Protein AF-A0AAV1SUT0-F1 (afdb_monomer)

InterPro domains:
  IPR023635 Peptide deformylase [MF_00163] (1-248)
  IPR023635 Peptide deformylase [PF01327] (3-112)
  IPR023635 Peptide deformylase [PF01327] (183-240)
  IPR023635 Peptide deformylase [PR01576] (34-63)
  IPR023635 Peptide deformylase [PR01576] (191-209)
  IPR023635 Peptide deformylase [PR01576] (210-239)
  IPR023635 Peptide deformylase [PTHR10458] (2-257)
  IPR023635 Peptide deformylase [cd00487] (4-233)
  IPR036821 Peptide deformylase superfamily [G3DSA:3.90.45.10] (1-262)
  IPR036821 Peptide deformylase superfamily [SSF56420] (2-113)
  IPR036821 Peptide deformylase superfamily [SSF56420] (184-245)

Structure (mmCIF, N/CA/C/O backbone):
data_AF-A0AAV1SUT0-F1
#
_entry.id   AF-A0AAV1SUT0-F1
#
loop_
_atom_site.group_PDB
_atom_site.id
_atom_site.type_symbol
_atom_site.label_atom_id
_atom_site.label_alt_id
_atom_site.label_comp_id
_atom_site.label_asym_id
_atom_site.label_entity_id
_atom_site.label_seq_id
_atom_site.pdbx_PDB_ins_code
_atom_site.Cartn_x
_atom_site.Cartn_y
_atom_site.Cartn_z
_atom_site.occupancy
_atom_site.B_iso_or_equiv
_atom_site.auth_seq_id
_atom_site.auth_comp_id
_atom_site.auth_asym_id
_atom_site.auth_atom_id
_atom_site.pdbx_PDB_model_num
ATOM 1 N N . MET A 1 1 ? -1.189 -18.107 12.715 1.00 62.69 1 MET A N 1
ATOM 2 C CA . MET A 1 1 ? -0.857 -16.952 11.858 1.00 62.69 1 MET A CA 1
ATOM 3 C C . MET A 1 1 ? -1.819 -17.011 10.693 1.00 62.69 1 MET A C 1
ATOM 5 O O . MET A 1 1 ? -2.042 -18.130 10.243 1.00 62.69 1 MET A O 1
ATOM 9 N N . PRO A 1 2 ? -2.455 -15.904 10.292 1.00 75.81 2 PRO A N 1
ATOM 10 C CA . PRO A 1 2 ? -3.369 -15.950 9.162 1.00 75.81 2 PRO A CA 1
ATOM 11 C C . PRO A 1 2 ? -2.588 -16.204 7.870 1.00 75.81 2 PRO A C 1
ATOM 13 O O . PRO A 1 2 ? -1.494 -15.667 7.689 1.00 75.81 2 PRO A O 1
ATOM 16 N N . ASP A 1 3 ? -3.150 -17.036 7.000 1.00 83.50 3 ASP A N 1
ATOM 17 C CA . ASP A 1 3 ? -2.631 -17.227 5.651 1.00 83.50 3 ASP A CA 1
ATOM 18 C C . ASP A 1 3 ? -2.963 -16.006 4.789 1.00 83.50 3 ASP A C 1
ATOM 20 O O . ASP A 1 3 ? -3.986 -15.345 4.990 1.00 83.50 3 ASP A O 1
ATOM 24 N N . ILE A 1 4 ? -2.109 -15.719 3.805 1.00 83.31 4 ILE A N 1
ATOM 25 C CA . ILE A 1 4 ? -2.427 -14.706 2.803 1.00 83.31 4 ILE A CA 1
ATOM 26 C C . ILE A 1 4 ? -3.544 -15.231 1.899 1.00 83.31 4 ILE A C 1
ATOM 28 O O . ILE A 1 4 ? -3.428 -16.286 1.266 1.00 83.31 4 ILE A O 1
ATOM 32 N N . VAL A 1 5 ? -4.619 -14.457 1.819 1.00 86.06 5 VAL A N 1
ATOM 33 C CA . VAL A 1 5 ? -5.756 -14.701 0.945 1.00 86.06 5 VAL A CA 1
ATOM 34 C C . VAL A 1 5 ? -5.351 -14.509 -0.511 1.00 86.06 5 VAL A C 1
ATOM 36 O O . VAL A 1 5 ? -4.558 -13.635 -0.873 1.00 86.06 5 VAL A O 1
ATOM 39 N N . LYS A 1 6 ? -5.911 -15.365 -1.358 1.00 82.75 6 LYS A N 1
ATOM 40 C CA . LYS A 1 6 ? -5.538 -15.544 -2.757 1.00 82.75 6 LYS A CA 1
ATOM 41 C C . LYS A 1 6 ? -6.523 -14.797 -3.651 1.00 82.75 6 LYS A C 1
ATOM 43 O O . LYS A 1 6 ? -7.721 -14.795 -3.374 1.00 82.75 6 LYS A O 1
ATOM 48 N N . ALA A 1 7 ? -6.032 -14.194 -4.733 1.00 74.50 7 ALA A N 1
ATOM 49 C CA . ALA A 1 7 ? -6.896 -13.562 -5.727 1.00 74.50 7 ALA A CA 1
ATOM 50 C C . ALA A 1 7 ? -7.947 -14.564 -6.233 1.00 74.50 7 ALA A C 1
ATOM 52 O O . ALA A 1 7 ? -7.606 -15.706 -6.536 1.00 74.50 7 ALA A O 1
ATOM 53 N N . GLY A 1 8 ? -9.206 -14.125 -6.286 1.00 73.00 8 GLY A N 1
ATOM 54 C CA . GLY A 1 8 ? -10.376 -14.993 -6.452 1.00 73.00 8 GLY A CA 1
ATOM 55 C C . GLY A 1 8 ? -11.299 -14.964 -5.232 1.00 73.00 8 GLY A C 1
ATOM 56 O O . GLY A 1 8 ? -12.517 -14.993 -5.403 1.00 73.00 8 GLY A O 1
ATOM 57 N N . ASP A 1 9 ? -10.742 -14.806 -4.027 1.00 84.38 9 ASP A N 1
ATOM 58 C CA . ASP A 1 9 ? -11.526 -14.641 -2.800 1.00 84.38 9 ASP A CA 1
ATOM 59 C C . ASP A 1 9 ? -12.307 -13.307 -2.807 1.00 84.38 9 ASP A C 1
ATOM 61 O O . ASP A 1 9 ? -11.711 -12.259 -3.096 1.00 84.38 9 ASP A O 1
ATOM 65 N N . PRO A 1 10 ? -13.618 -13.307 -2.492 1.00 88.19 10 PRO A N 1
ATOM 66 C CA . PRO A 1 10 ? -14.439 -12.096 -2.462 1.00 88.19 10 PRO A CA 1
ATOM 67 C C . PRO A 1 10 ? -13.885 -10.971 -1.584 1.00 88.19 10 PRO A C 1
ATOM 69 O O . PRO A 1 10 ? -14.020 -9.807 -1.953 1.00 88.19 10 PRO A O 1
ATOM 72 N N . VAL A 1 11 ? -13.200 -11.285 -0.475 1.00 92.06 11 VAL A N 1
ATOM 73 C CA . VAL A 1 11 ? -12.687 -10.264 0.459 1.00 92.06 11 VAL A CA 1
ATOM 74 C C . VAL A 1 11 ? -11.681 -9.308 -0.194 1.00 92.06 11 VAL A C 1
ATOM 76 O O . VAL A 1 11 ? -11.532 -8.173 0.247 1.00 92.06 11 VAL A O 1
ATOM 79 N N . LEU A 1 12 ? -11.009 -9.742 -1.266 1.00 89.50 12 LEU A N 1
ATOM 80 C CA . LEU A 1 12 ? -10.052 -8.933 -2.027 1.00 89.50 12 LEU A CA 1
ATOM 81 C C . LEU A 1 12 ? -10.709 -8.054 -3.098 1.00 89.50 12 LEU A C 1
ATOM 83 O O . LEU A 1 12 ? -10.012 -7.283 -3.756 1.00 89.50 12 LEU A O 1
ATOM 87 N N . HIS A 1 13 ? -12.019 -8.198 -3.296 1.00 90.19 13 HIS A N 1
ATOM 88 C CA . HIS A 1 13 ? -12.794 -7.555 -4.356 1.00 90.19 13 HIS A CA 1
ATOM 89 C C . HIS A 1 13 ? -13.974 -6.729 -3.825 1.00 90.19 13 HIS A C 1
ATOM 91 O O . HIS A 1 13 ? -14.771 -6.215 -4.609 1.00 90.19 13 HIS A O 1
ATOM 97 N N . GLU A 1 14 ? -14.084 -6.592 -2.504 1.00 92.75 14 GLU A N 1
ATOM 98 C CA . GLU A 1 14 ? -15.124 -5.824 -1.830 1.00 92.75 14 GLU A CA 1
ATOM 99 C C . GLU A 1 14 ? -14.507 -4.682 -1.008 1.00 92.75 14 GLU A C 1
ATOM 101 O O . GLU A 1 14 ? -13.446 -4.864 -0.402 1.00 92.75 14 GLU A O 1
ATOM 106 N N . PRO A 1 15 ? -15.157 -3.504 -0.937 1.00 97.69 15 PRO A N 1
ATOM 107 C CA . PRO A 1 15 ? -14.693 -2.417 -0.085 1.00 97.69 15 PRO A CA 1
ATOM 108 C C . PRO A 1 15 ? -14.645 -2.817 1.396 1.00 97.69 15 PRO A C 1
ATOM 110 O O . PRO A 1 15 ? -15.628 -3.277 1.982 1.00 97.69 15 PRO A O 1
ATOM 113 N N . ALA A 1 16 ? -13.498 -2.583 2.028 1.00 98.19 16 ALA A N 1
ATOM 114 C CA . ALA A 1 16 ? -13.282 -2.848 3.440 1.00 98.19 16 ALA A CA 1
ATOM 115 C C . ALA A 1 16 ? -13.986 -1.804 4.325 1.00 98.19 16 ALA A C 1
ATOM 117 O O . ALA A 1 16 ? -14.102 -0.626 3.975 1.00 98.19 16 ALA A O 1
ATOM 118 N N . ARG A 1 17 ? -14.414 -2.220 5.522 1.00 98.50 17 ARG A N 1
ATOM 119 C CA . ARG A 1 17 ? -15.160 -1.370 6.466 1.00 98.50 17 ARG A CA 1
ATOM 120 C C . ARG A 1 17 ? -14.236 -0.520 7.333 1.00 98.50 17 ARG A C 1
ATOM 122 O O . ARG A 1 17 ? -13.170 -0.975 7.747 1.00 98.50 17 ARG A O 1
ATOM 129 N N . GLU A 1 18 ? -14.658 0.702 7.650 1.00 98.56 18 GLU A N 1
ATOM 130 C CA . GLU A 1 18 ? -13.949 1.541 8.622 1.00 98.56 18 GLU A CA 1
ATOM 131 C C . GLU A 1 18 ? -13.926 0.886 10.016 1.00 98.56 18 GLU A C 1
ATOM 133 O O . GLU A 1 18 ? -14.859 0.194 10.429 1.00 98.56 18 GLU A O 1
ATOM 138 N N . VAL A 1 19 ? -12.832 1.105 10.741 1.00 98.50 19 VAL A N 1
ATOM 139 C CA . VAL A 1 19 ? -12.669 0.718 12.145 1.00 98.50 19 VAL A CA 1
ATOM 140 C C . VAL A 1 19 ? -13.162 1.863 13.027 1.00 98.50 19 VAL A C 1
ATOM 142 O O . VAL A 1 19 ? -12.751 3.006 12.824 1.00 98.50 19 VAL A O 1
ATOM 145 N N . ASP A 1 20 ? -14.003 1.581 14.024 1.00 98.00 20 ASP A N 1
ATOM 146 C CA . ASP A 1 20 ? -14.363 2.580 15.040 1.00 98.00 20 ASP A CA 1
ATOM 147 C C . ASP A 1 20 ? -13.100 3.013 15.802 1.00 98.00 20 ASP A C 1
ATOM 149 O O . ASP A 1 20 ? -12.344 2.178 16.302 1.00 98.00 20 ASP A O 1
ATOM 153 N N . GLN A 1 21 ? -12.872 4.322 15.913 1.00 96.62 21 GLN A N 1
ATOM 154 C CA . GLN A 1 21 ? -11.717 4.883 16.607 1.00 96.62 21 GLN A CA 1
ATOM 155 C C . GLN A 1 21 ? -11.599 4.388 18.058 1.00 96.62 21 GLN A C 1
ATOM 157 O O . GLN A 1 21 ? -10.483 4.183 18.539 1.00 96.62 21 GLN A O 1
ATOM 162 N N . LYS A 1 22 ? -12.723 4.150 18.746 1.00 96.81 22 LYS A N 1
ATOM 163 C CA . LYS A 1 22 ? -12.734 3.637 20.128 1.00 96.81 22 LYS A CA 1
ATOM 164 C C . LYS A 1 22 ? -12.188 2.213 20.226 1.00 96.81 22 LYS A C 1
ATOM 166 O O . LYS A 1 22 ? -11.587 1.849 21.232 1.00 96.81 22 LYS A O 1
ATOM 171 N N . GLU A 1 23 ? -12.337 1.438 19.156 1.00 97.62 23 GLU A N 1
ATOM 172 C CA . GLU A 1 23 ? -11.919 0.041 19.087 1.00 97.62 23 GLU A CA 1
ATOM 173 C C . GLU A 1 23 ? -10.447 -0.121 18.708 1.00 97.62 23 GLU A C 1
ATOM 175 O O . GLU A 1 23 ? -9.910 -1.217 18.845 1.00 97.62 23 GLU A O 1
ATOM 180 N N . ILE A 1 24 ? -9.756 0.931 18.253 1.00 98.12 24 ILE A N 1
ATOM 181 C CA . ILE A 1 24 ? -8.371 0.815 17.761 1.00 98.12 24 ILE A CA 1
ATOM 182 C C . ILE A 1 24 ? -7.435 0.263 18.839 1.00 98.12 24 ILE A C 1
ATOM 184 O O . ILE A 1 24 ? -6.584 -0.575 18.549 1.00 98.12 24 ILE A O 1
ATOM 188 N N . ARG A 1 25 ? -7.623 0.681 20.094 1.00 98.00 25 ARG A N 1
ATOM 189 C CA . ARG A 1 25 ? -6.823 0.216 21.239 1.00 98.00 25 ARG A CA 1
ATOM 190 C C . ARG A 1 25 ? -7.332 -1.096 21.845 1.00 98.00 25 ARG A C 1
ATOM 192 O O . ARG A 1 25 ? -6.727 -1.583 22.795 1.00 98.00 25 ARG A O 1
ATOM 199 N N . SER A 1 26 ? -8.427 -1.660 21.328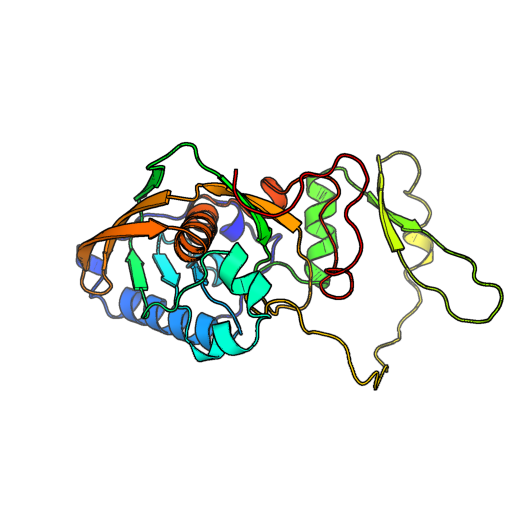 1.00 98.44 26 SER A N 1
ATOM 200 C CA . SER A 1 26 ? -8.924 -2.962 21.782 1.00 98.44 26 SER A CA 1
ATOM 201 C C . SER A 1 26 ? -7.907 -4.061 21.475 1.00 98.44 26 SER A C 1
ATOM 203 O O . SER A 1 26 ? -7.213 -4.019 20.454 1.00 98.44 26 SER A O 1
ATOM 205 N N . GLU A 1 27 ? -7.870 -5.096 22.316 1.00 98.25 27 GLU A N 1
ATOM 206 C CA . GLU A 1 27 ? -7.021 -6.275 22.093 1.00 98.25 27 GLU A CA 1
ATOM 207 C C . GLU A 1 27 ? -7.270 -6.906 20.718 1.00 98.25 27 GLU A C 1
ATOM 209 O O . GLU A 1 27 ? -6.339 -7.357 20.055 1.00 98.25 27 GLU A O 1
ATOM 214 N N . ARG A 1 28 ? -8.524 -6.873 20.247 1.00 97.81 28 ARG A N 1
ATOM 215 C CA . ARG A 1 28 ? -8.917 -7.397 18.937 1.00 97.81 28 ARG A CA 1
ATOM 216 C C . ARG A 1 28 ? -8.209 -6.672 17.793 1.00 97.81 28 ARG A C 1
ATOM 218 O O . ARG A 1 28 ? -7.622 -7.335 16.943 1.00 97.81 28 ARG A O 1
ATOM 225 N N . ILE A 1 29 ? -8.273 -5.339 17.743 1.00 98.50 29 ILE A N 1
ATOM 226 C CA . ILE A 1 29 ? -7.654 -4.567 16.652 1.00 98.50 29 ILE A CA 1
ATOM 227 C C . ILE A 1 29 ? -6.130 -4.595 16.761 1.00 98.50 29 ILE A C 1
ATOM 229 O O . ILE A 1 29 ? -5.456 -4.766 15.747 1.00 98.50 29 ILE A O 1
ATOM 233 N N . GLN A 1 30 ? -5.581 -4.516 17.974 1.00 98.56 30 GLN A N 1
ATOM 234 C CA . GLN A 1 30 ? -4.135 -4.617 18.175 1.00 98.56 30 GLN A CA 1
ATOM 235 C C . GLN A 1 30 ? -3.594 -5.971 17.714 1.00 98.56 30 GLN A C 1
ATOM 237 O O . GLN A 1 30 ? -2.611 -6.007 16.978 1.00 98.56 30 GLN A O 1
ATOM 242 N N . LYS A 1 31 ? -4.289 -7.070 18.033 1.00 97.94 31 LYS A N 1
ATOM 243 C CA . LYS A 1 31 ? -3.915 -8.403 17.554 1.00 97.94 31 LYS A CA 1
ATOM 244 C C . LYS A 1 31 ? -3.943 -8.499 16.026 1.00 97.94 31 LYS A C 1
ATOM 246 O O . LYS A 1 31 ? -3.053 -9.113 15.448 1.00 97.94 31 LYS A O 1
ATOM 251 N N . ILE A 1 32 ? -4.935 -7.891 15.372 1.00 98.19 32 ILE A N 1
ATOM 252 C CA . ILE A 1 32 ? -5.003 -7.837 13.903 1.00 98.19 32 ILE A CA 1
ATOM 253 C C . ILE A 1 32 ? -3.789 -7.100 13.338 1.00 98.19 32 ILE A C 1
ATOM 255 O O . ILE A 1 32 ? -3.133 -7.618 12.440 1.00 98.19 32 ILE A O 1
ATOM 259 N N . ILE A 1 33 ? -3.462 -5.926 13.883 1.00 98.38 33 ILE A N 1
ATOM 260 C CA . ILE A 1 33 ? -2.291 -5.147 13.464 1.00 98.38 33 ILE A CA 1
ATOM 261 C C . ILE A 1 33 ? -1.006 -5.965 13.661 1.00 98.38 33 ILE A C 1
ATOM 263 O O . ILE A 1 33 ? -0.181 -6.023 12.754 1.00 98.38 33 ILE A O 1
ATOM 267 N N . ASP A 1 34 ? -0.845 -6.642 14.799 1.00 97.81 34 ASP A N 1
ATOM 268 C CA . ASP A 1 34 ? 0.327 -7.483 15.068 1.00 97.81 34 ASP A CA 1
ATOM 269 C C . ASP A 1 34 ? 0.437 -8.670 14.109 1.00 97.81 34 ASP A C 1
ATOM 271 O O . ASP A 1 34 ? 1.522 -8.945 13.589 1.00 97.81 34 ASP A O 1
ATOM 275 N N . ASP A 1 35 ? -0.678 -9.347 13.829 1.00 96.19 35 ASP A N 1
ATOM 276 C CA . ASP A 1 35 ? -0.727 -10.438 12.858 1.00 96.19 35 ASP A CA 1
ATOM 277 C C . ASP A 1 35 ? -0.379 -9.935 11.444 1.00 96.19 35 ASP A C 1
ATOM 279 O O . ASP A 1 35 ? 0.371 -10.607 10.734 1.00 96.19 35 ASP A O 1
ATOM 283 N N . MET A 1 36 ? -0.843 -8.740 11.054 1.00 96.00 36 MET A N 1
ATOM 284 C CA . MET A 1 36 ? -0.491 -8.106 9.776 1.00 96.00 36 MET A CA 1
ATOM 285 C C . MET A 1 36 ? 0.998 -7.769 9.688 1.00 96.00 36 MET A C 1
ATOM 287 O O . MET A 1 36 ? 1.642 -8.121 8.704 1.00 96.00 36 MET A O 1
ATOM 291 N N . VAL A 1 37 ? 1.568 -7.122 10.711 1.00 95.06 37 VAL A N 1
ATOM 292 C CA . VAL A 1 37 ? 3.001 -6.776 10.746 1.00 95.06 37 VAL A CA 1
ATOM 293 C C . VAL A 1 37 ? 3.855 -8.040 10.693 1.00 95.06 37 VAL A C 1
ATOM 295 O O . VAL A 1 37 ? 4.846 -8.098 9.965 1.00 95.06 37 VAL A O 1
ATOM 298 N N . LYS A 1 38 ? 3.458 -9.081 11.430 1.00 92.19 38 LYS A N 1
ATOM 299 C CA . LYS A 1 38 ? 4.147 -10.369 11.414 1.00 92.19 38 LYS A CA 1
ATOM 300 C C . LYS A 1 38 ? 4.076 -11.029 10.037 1.00 92.19 38 LYS A C 1
ATOM 302 O O . LYS A 1 38 ? 5.110 -11.461 9.536 1.00 92.19 38 LYS A O 1
ATOM 307 N N . ALA A 1 39 ? 2.899 -11.081 9.414 1.00 89.88 39 ALA A N 1
ATOM 308 C CA . ALA A 1 39 ? 2.726 -11.642 8.074 1.00 89.88 39 ALA A CA 1
ATOM 309 C C . ALA A 1 39 ? 3.523 -10.860 7.013 1.00 89.88 39 ALA A C 1
ATOM 311 O O . ALA A 1 39 ? 4.189 -11.474 6.175 1.00 89.88 39 ALA A O 1
ATOM 312 N N . MET A 1 40 ? 3.512 -9.524 7.100 1.00 89.69 40 MET A N 1
ATOM 313 C CA . MET A 1 40 ? 4.267 -8.627 6.223 1.00 89.69 40 MET A CA 1
ATOM 314 C C . MET A 1 40 ? 5.772 -8.859 6.323 1.00 89.69 40 MET A C 1
ATOM 316 O O . MET A 1 40 ? 6.404 -8.855 5.285 1.00 89.69 40 MET A O 1
ATOM 320 N N . ARG A 1 41 ? 6.332 -9.067 7.526 1.00 87.75 41 ARG A N 1
ATOM 321 C CA . ARG A 1 41 ? 7.780 -9.285 7.746 1.00 87.75 41 ARG A CA 1
ATOM 322 C C . ARG A 1 41 ? 8.243 -10.719 7.494 1.00 87.75 41 ARG A C 1
ATOM 324 O O . ARG A 1 41 ? 9.411 -10.952 7.201 1.00 87.75 41 ARG A O 1
ATOM 331 N N . MET A 1 42 ? 7.357 -11.699 7.679 1.00 82.75 42 MET A N 1
ATOM 332 C CA . MET A 1 42 ? 7.652 -13.104 7.366 1.00 82.75 42 MET A CA 1
ATOM 333 C C . MET A 1 42 ? 7.616 -13.377 5.865 1.00 82.75 42 MET A C 1
ATOM 335 O O . MET A 1 42 ? 8.271 -14.302 5.388 1.00 82.75 42 MET A O 1
ATOM 339 N N . SER A 1 43 ? 6.866 -12.562 5.132 1.00 73.75 43 SER A N 1
ATOM 340 C CA . SER A 1 43 ? 6.975 -12.465 3.685 1.00 73.75 43 SER A CA 1
ATOM 341 C C . SER A 1 43 ? 7.990 -11.362 3.350 1.00 73.75 43 SER A C 1
ATOM 343 O O . SER A 1 43 ? 8.105 -10.401 4.087 1.00 73.75 43 SER A O 1
ATOM 345 N N . PRO A 1 44 ? 8.746 -11.420 2.255 1.00 66.31 44 PRO A N 1
ATOM 346 C CA . PRO A 1 44 ? 9.584 -10.299 1.805 1.00 66.31 44 PRO A CA 1
ATOM 347 C C . PRO A 1 44 ? 8.726 -9.191 1.142 1.00 66.31 44 PRO A C 1
ATOM 349 O O . PRO A 1 44 ? 8.907 -8.842 -0.032 1.00 66.31 44 PRO A O 1
ATOM 352 N N . GLY A 1 45 ? 7.716 -8.699 1.868 1.00 74.50 45 GLY A N 1
ATOM 353 C CA . GLY A 1 45 ? 6.788 -7.646 1.455 1.00 74.50 45 GLY A CA 1
ATOM 354 C C . GLY A 1 45 ? 7.118 -6.305 2.112 1.00 74.50 45 GLY A C 1
ATOM 355 O O . GLY A 1 45 ? 7.686 -6.262 3.196 1.00 74.50 45 GLY A O 1
ATOM 356 N N . VAL A 1 46 ? 6.751 -5.206 1.448 1.00 90.56 46 VAL A N 1
ATOM 357 C CA . VAL A 1 46 ? 6.943 -3.827 1.955 1.00 90.56 46 VAL A CA 1
ATOM 358 C C . VAL A 1 46 ? 5.631 -3.163 2.400 1.00 90.56 46 VAL A C 1
ATOM 360 O O . VAL A 1 46 ? 5.613 -2.005 2.812 1.00 90.56 46 VAL A O 1
ATOM 363 N N . GLY A 1 47 ? 4.523 -3.896 2.289 1.00 94.56 47 GLY A N 1
ATOM 364 C CA . GLY A 1 47 ? 3.172 -3.447 2.591 1.00 94.56 47 GLY A CA 1
ATOM 365 C C . GLY A 1 47 ? 2.208 -4.627 2.704 1.00 94.56 47 GLY A C 1
ATOM 366 O O . GLY A 1 47 ? 2.461 -5.698 2.139 1.00 94.56 47 GLY A O 1
ATOM 367 N N . LEU A 1 48 ? 1.154 -4.445 3.500 1.00 95.38 48 LEU A N 1
ATOM 368 C CA . LEU A 1 48 ? 0.048 -5.384 3.630 1.00 95.38 48 LEU A CA 1
ATOM 369 C C . LEU A 1 48 ? -1.238 -4.665 4.069 1.00 95.38 48 LEU A C 1
ATOM 371 O O . LEU A 1 48 ? -1.247 -3.904 5.043 1.00 95.38 48 LEU A O 1
ATOM 375 N N . ALA A 1 49 ? -2.348 -4.983 3.416 1.00 97.81 49 ALA A N 1
ATOM 376 C CA . ALA A 1 49 ? -3.690 -4.549 3.777 1.00 97.81 49 ALA A CA 1
ATOM 377 C C . ALA A 1 49 ? -4.472 -5.673 4.479 1.00 97.81 49 ALA A C 1
ATOM 379 O O . ALA A 1 49 ? -4.347 -6.849 4.138 1.00 97.81 49 ALA A O 1
ATOM 380 N N . ALA A 1 50 ? -5.329 -5.326 5.444 1.00 97.81 50 ALA A N 1
ATOM 381 C CA . ALA A 1 50 ? -6.100 -6.311 6.213 1.00 97.81 50 ALA A CA 1
ATOM 382 C C . ALA A 1 50 ? -6.946 -7.284 5.354 1.00 97.81 50 ALA A C 1
ATOM 384 O O . ALA A 1 50 ? -7.000 -8.468 5.707 1.00 97.81 50 ALA A O 1
ATOM 385 N N . PRO A 1 51 ? -7.534 -6.881 4.206 1.00 97.38 51 PRO A N 1
ATOM 386 C CA . PRO A 1 51 ? -8.215 -7.823 3.316 1.00 97.38 51 PRO A CA 1
ATOM 387 C C . PRO A 1 51 ? -7.332 -8.987 2.847 1.00 97.38 51 PRO A C 1
ATOM 389 O O . PRO A 1 51 ? -7.824 -10.100 2.682 1.00 97.38 51 PRO A O 1
ATOM 392 N N . GLN A 1 52 ? -6.014 -8.789 2.721 1.00 92.06 52 GLN A N 1
ATOM 393 C CA . GLN A 1 52 ? -5.073 -9.841 2.315 1.00 92.06 52 GLN A CA 1
ATOM 394 C C . GLN A 1 52 ? -4.887 -10.938 3.360 1.00 92.06 52 GLN A C 1
ATOM 396 O O . GLN A 1 52 ? -4.353 -11.987 3.027 1.00 92.06 52 GLN A O 1
ATOM 401 N N . ILE A 1 53 ? -5.346 -10.737 4.594 1.00 93.69 53 ILE A N 1
ATOM 402 C CA . ILE A 1 53 ? -5.412 -11.778 5.629 1.00 93.69 53 ILE A CA 1
ATOM 403 C C . ILE A 1 53 ? -6.862 -12.154 5.970 1.00 93.69 53 ILE A C 1
ATOM 405 O O . ILE A 1 53 ? -7.138 -12.685 7.044 1.00 93.69 53 ILE A O 1
ATOM 409 N N . GLY A 1 54 ? -7.804 -11.847 5.070 1.00 94.75 54 GLY A N 1
ATOM 410 C CA . GLY A 1 54 ? -9.218 -12.200 5.206 1.00 94.75 54 GLY A CA 1
ATOM 411 C C . GLY A 1 54 ? -10.015 -11.272 6.116 1.00 94.75 54 GLY A C 1
ATOM 412 O O . GLY A 1 54 ? -11.116 -11.619 6.538 1.00 94.75 54 GLY A O 1
ATOM 413 N N . ILE A 1 55 ? -9.475 -10.096 6.446 1.00 97.56 55 ILE A N 1
ATOM 414 C CA . ILE A 1 55 ? -10.107 -9.163 7.377 1.00 97.56 55 ILE A CA 1
ATOM 415 C C . ILE A 1 55 ? -10.638 -7.948 6.605 1.00 97.56 55 ILE A C 1
ATOM 417 O O . ILE A 1 55 ? -9.847 -7.114 6.168 1.00 97.56 55 ILE A O 1
ATOM 421 N N . PRO A 1 56 ? -11.969 -7.775 6.478 1.00 98.06 56 PRO A N 1
ATOM 422 C CA . PRO A 1 56 ? -12.574 -6.693 5.698 1.00 98.06 56 PRO A CA 1
ATOM 423 C C . PRO A 1 56 ? -12.613 -5.379 6.496 1.00 98.06 56 PRO A C 1
ATOM 425 O O . PRO A 1 56 ? -13.682 -4.802 6.724 1.00 98.06 56 PRO A O 1
ATOM 428 N N . LEU A 1 57 ? -11.451 -4.933 6.979 1.00 98.69 57 LEU A N 1
ATOM 429 C CA . LEU A 1 57 ? -11.264 -3.683 7.714 1.00 98.69 57 LEU A CA 1
ATOM 430 C C . LEU A 1 57 ? -10.253 -2.780 7.009 1.00 98.69 57 LEU A C 1
ATOM 432 O O . LEU A 1 57 ? -9.317 -3.244 6.366 1.00 98.69 57 LEU A O 1
ATOM 436 N N . ARG A 1 58 ? -10.426 -1.470 7.156 1.00 98.75 58 ARG A N 1
ATOM 437 C CA . ARG A 1 58 ? -9.547 -0.457 6.566 1.00 98.75 58 ARG A CA 1
ATOM 438 C C . ARG A 1 58 ? -8.291 -0.259 7.404 1.00 98.75 58 ARG A C 1
ATOM 440 O O . ARG A 1 58 ? -8.165 0.730 8.119 1.00 98.75 58 ARG A O 1
ATOM 447 N N . ILE A 1 59 ? -7.375 -1.216 7.338 1.00 98.81 59 ILE A N 1
ATOM 448 C CA . ILE A 1 59 ? -6.081 -1.164 8.022 1.00 98.81 59 ILE A CA 1
ATOM 449 C C . ILE A 1 59 ? -5.002 -1.508 7.002 1.00 98.81 59 ILE A C 1
ATOM 451 O O . ILE A 1 59 ? -5.134 -2.500 6.282 1.00 98.81 59 ILE A O 1
ATOM 455 N N . ILE A 1 60 ? -3.946 -0.699 6.960 1.00 98.75 60 ILE A N 1
ATOM 456 C CA . ILE A 1 60 ? -2.735 -0.969 6.183 1.00 98.75 60 ILE A CA 1
ATOM 457 C C . ILE A 1 60 ? -1.512 -0.882 7.091 1.00 98.75 60 ILE A C 1
ATOM 459 O O . ILE A 1 60 ? -1.461 -0.060 8.013 1.00 98.75 60 ILE A O 1
ATOM 463 N N . VAL A 1 61 ? -0.526 -1.727 6.814 1.00 98.38 61 VAL A N 1
ATOM 464 C CA . VAL A 1 61 ? 0.811 -1.667 7.407 1.00 98.38 61 VAL A CA 1
ATOM 465 C C . VAL A 1 61 ? 1.839 -1.629 6.286 1.00 98.38 61 VAL A C 1
ATOM 467 O O . VAL A 1 61 ? 1.635 -2.248 5.246 1.00 98.38 61 VAL A O 1
ATOM 470 N N . LEU A 1 62 ? 2.916 -0.873 6.469 1.00 97.12 62 LEU A N 1
ATOM 471 C CA . LEU A 1 62 ? 4.000 -0.783 5.497 1.00 97.12 62 LEU A CA 1
ATOM 472 C C . LEU A 1 62 ? 5.328 -0.483 6.187 1.00 97.12 62 LEU A C 1
ATOM 474 O O . LEU A 1 62 ? 5.370 0.218 7.197 1.00 97.12 62 LEU A O 1
ATOM 478 N N . GLU A 1 63 ? 6.406 -1.013 5.625 1.00 95.62 63 GLU A N 1
ATOM 479 C CA . GLU A 1 63 ? 7.780 -0.874 6.110 1.00 95.62 63 GLU A CA 1
ATOM 480 C C . GLU A 1 63 ? 8.734 -1.154 4.944 1.00 95.62 63 GLU A C 1
ATOM 482 O O . GLU A 1 63 ? 8.529 -2.102 4.188 1.00 95.62 63 GLU A O 1
ATOM 487 N N . ASP A 1 64 ? 9.787 -0.352 4.787 1.00 94.25 64 ASP A N 1
ATOM 488 C CA . ASP A 1 64 ? 10.846 -0.624 3.810 1.00 94.25 64 ASP A CA 1
ATOM 489 C C . ASP A 1 64 ? 12.196 -0.343 4.466 1.00 94.25 64 ASP A C 1
ATOM 491 O O . ASP A 1 64 ? 12.533 0.799 4.779 1.00 94.25 64 ASP A O 1
ATOM 495 N N . THR A 1 65 ? 12.958 -1.396 4.750 1.00 91.69 65 THR A N 1
ATOM 496 C CA . THR A 1 65 ? 14.198 -1.296 5.526 1.00 91.69 65 THR A CA 1
ATOM 497 C C . THR A 1 65 ? 15.399 -1.034 4.620 1.00 91.69 65 THR A C 1
ATOM 499 O O . THR A 1 65 ? 15.410 -1.374 3.435 1.00 91.69 65 THR A O 1
ATOM 502 N N . ALA A 1 66 ? 16.476 -0.475 5.180 1.00 91.75 66 ALA A N 1
ATOM 503 C CA . ALA A 1 66 ? 17.729 -0.313 4.440 1.00 91.75 66 ALA A CA 1
ATOM 504 C C . ALA A 1 66 ? 18.290 -1.659 3.936 1.00 91.75 66 ALA A C 1
ATOM 506 O O . ALA A 1 66 ? 18.897 -1.711 2.868 1.00 91.75 66 ALA A O 1
ATOM 507 N N . GLU A 1 67 ? 18.051 -2.744 4.679 1.00 86.75 67 GLU A N 1
ATOM 508 C CA . GLU A 1 67 ? 18.397 -4.108 4.274 1.00 86.75 67 GLU A CA 1
ATOM 509 C C . GLU A 1 67 ? 17.631 -4.532 3.014 1.00 86.75 67 GLU A C 1
ATOM 511 O O . GLU A 1 67 ? 18.252 -4.954 2.040 1.00 86.75 67 GLU A O 1
ATOM 516 N N . TYR A 1 68 ? 16.306 -4.339 2.981 1.00 81.50 68 TYR A N 1
ATOM 517 C CA . TYR A 1 68 ? 15.473 -4.689 1.824 1.00 81.50 68 TYR A CA 1
ATOM 518 C C . TYR A 1 68 ? 15.844 -3.890 0.575 1.00 81.50 68 TYR A C 1
ATOM 520 O O . TYR A 1 68 ? 15.897 -4.432 -0.531 1.00 81.50 68 TYR A O 1
ATOM 528 N N . ILE A 1 69 ? 16.148 -2.606 0.750 1.00 86.06 69 ILE A N 1
ATOM 529 C CA . ILE A 1 69 ? 16.625 -1.740 -0.333 1.00 86.06 69 ILE A CA 1
ATOM 530 C C . ILE A 1 69 ? 18.010 -2.191 -0.817 1.00 86.06 69 ILE A C 1
ATOM 532 O O . ILE A 1 69 ? 18.289 -2.129 -2.014 1.00 86.06 69 ILE A O 1
ATOM 536 N N . GLY A 1 70 ? 18.862 -2.686 0.084 1.00 83.81 70 GLY A N 1
ATOM 537 C CA . GLY A 1 70 ? 20.212 -3.161 -0.219 1.00 83.81 70 GLY A CA 1
ATOM 538 C C . GLY A 1 70 ? 20.277 -4.355 -1.177 1.00 83.81 70 GLY A C 1
ATOM 539 O O . GLY A 1 70 ? 21.307 -4.548 -1.822 1.00 83.81 70 GLY A O 1
ATOM 540 N N . TYR A 1 71 ? 19.194 -5.127 -1.322 1.00 78.94 71 TYR A N 1
ATOM 541 C CA . TYR A 1 71 ? 19.121 -6.233 -2.287 1.00 78.94 71 TYR A CA 1
ATOM 542 C C . TYR A 1 71 ? 18.884 -5.780 -3.733 1.00 78.94 71 TYR A C 1
ATOM 544 O O . TYR A 1 71 ? 19.110 -6.558 -4.659 1.00 78.94 71 TYR A O 1
ATOM 552 N N . ALA A 1 72 ? 18.412 -4.550 -3.941 1.00 81.31 72 ALA A N 1
ATOM 553 C CA . ALA A 1 72 ? 18.078 -4.028 -5.258 1.00 81.31 72 ALA A CA 1
ATOM 554 C C . ALA A 1 72 ? 19.268 -3.278 -5.898 1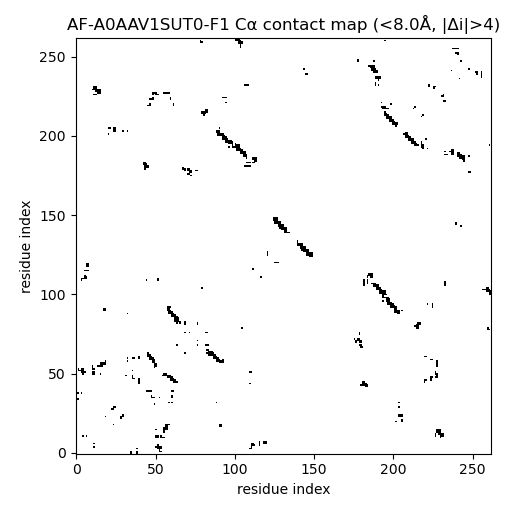.00 81.31 72 ALA A C 1
ATOM 556 O O . ALA A 1 72 ? 20.052 -2.632 -5.193 1.00 81.31 72 ALA A O 1
ATOM 557 N N . PRO A 1 73 ? 19.416 -3.302 -7.238 1.00 87.06 73 PRO A N 1
ATOM 558 C CA . PRO A 1 73 ? 20.422 -2.501 -7.932 1.00 87.06 73 PRO A CA 1
ATOM 559 C C . PRO A 1 73 ? 20.293 -1.005 -7.608 1.00 87.06 73 PRO A C 1
ATOM 561 O O . PRO A 1 73 ? 19.198 -0.445 -7.639 1.00 87.06 73 PRO A O 1
ATOM 564 N N . LYS A 1 74 ? 21.420 -0.326 -7.355 1.00 88.75 74 LYS A N 1
ATOM 565 C CA . LYS A 1 74 ? 21.432 1.097 -6.953 1.00 88.75 74 LYS A CA 1
ATOM 566 C C . LYS A 1 74 ? 20.784 2.034 -7.975 1.00 88.75 74 LYS A C 1
ATOM 568 O O . LYS A 1 74 ? 20.157 3.017 -7.592 1.00 88.75 74 LYS A O 1
ATOM 573 N N . ASP A 1 75 ? 20.932 1.740 -9.263 1.00 89.69 75 ASP A N 1
ATOM 574 C CA . ASP A 1 75 ? 20.321 2.553 -10.317 1.00 89.69 75 ASP A CA 1
ATOM 575 C C . ASP A 1 75 ? 18.795 2.399 -10.334 1.00 89.69 75 ASP A C 1
ATOM 577 O O . ASP A 1 75 ? 18.079 3.368 -10.584 1.00 89.69 75 ASP A O 1
ATOM 581 N N . GLU A 1 76 ? 18.289 1.211 -9.993 1.00 88.44 76 GLU A N 1
ATOM 582 C CA . GLU A 1 76 ? 16.857 0.939 -9.886 1.00 88.44 76 GLU A CA 1
ATOM 583 C C . GLU A 1 76 ? 16.252 1.650 -8.670 1.00 88.44 76 GLU A C 1
ATOM 585 O O . GLU A 1 76 ? 15.271 2.380 -8.811 1.00 88.44 76 GLU A O 1
ATOM 590 N N . THR A 1 77 ? 16.868 1.515 -7.491 1.00 89.31 77 THR A N 1
ATOM 591 C CA . THR A 1 77 ? 16.384 2.175 -6.265 1.00 89.31 77 THR A CA 1
ATOM 592 C C . THR A 1 77 ? 16.417 3.695 -6.388 1.00 89.31 77 THR A C 1
ATOM 594 O O . THR A 1 77 ? 15.485 4.374 -5.952 1.00 89.31 77 THR A O 1
ATOM 597 N N . LYS A 1 78 ? 17.443 4.235 -7.059 1.00 92.69 78 LYS A N 1
ATOM 598 C CA . LYS A 1 78 ? 17.529 5.657 -7.398 1.00 92.69 78 LYS A CA 1
ATOM 599 C C . LYS A 1 78 ? 16.417 6.082 -8.358 1.00 92.69 78 LYS A C 1
ATOM 601 O O . LYS A 1 78 ? 15.793 7.113 -8.123 1.00 92.69 78 LYS A O 1
ATOM 606 N N . ALA A 1 79 ? 16.151 5.311 -9.414 1.00 91.88 79 ALA A N 1
ATOM 607 C CA . ALA A 1 79 ? 15.068 5.610 -10.353 1.00 91.88 79 ALA A CA 1
ATOM 608 C C . ALA A 1 79 ? 13.687 5.574 -9.676 1.00 91.88 79 ALA A C 1
ATOM 610 O O . ALA A 1 79 ? 12.819 6.376 -10.010 1.00 91.88 79 ALA A O 1
ATOM 611 N N . GLN A 1 80 ? 13.502 4.675 -8.710 1.00 92.94 80 GLN A N 1
ATOM 612 C CA . GLN A 1 80 ? 12.267 4.509 -7.941 1.00 92.94 80 GLN A CA 1
ATOM 613 C C . GLN A 1 80 ? 12.062 5.565 -6.841 1.00 92.94 80 GLN A C 1
ATOM 615 O O . GLN A 1 80 ? 10.989 5.581 -6.235 1.00 92.94 80 GLN A O 1
ATOM 620 N N . ASP A 1 81 ? 13.056 6.419 -6.552 1.00 96.19 81 ASP A N 1
ATOM 621 C CA . ASP A 1 81 ? 13.082 7.260 -5.341 1.00 96.19 81 ASP A CA 1
ATOM 622 C C . ASP A 1 81 ? 12.750 6.425 -4.082 1.00 96.19 81 ASP A C 1
ATOM 624 O O . ASP A 1 81 ? 11.897 6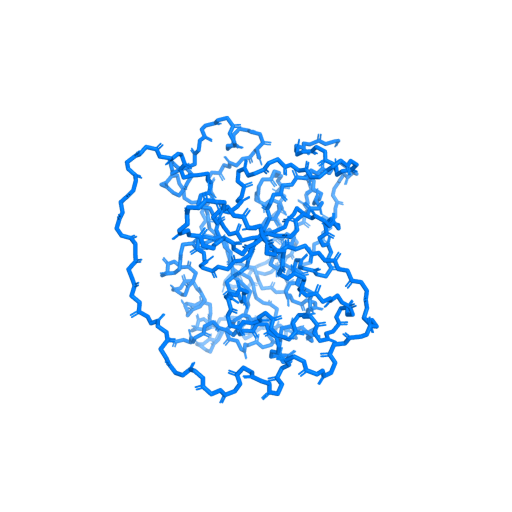.770 -3.255 1.00 96.19 81 ASP A O 1
ATOM 628 N N . ARG A 1 82 ? 13.378 5.243 -3.990 1.00 96.06 82 ARG A N 1
ATOM 629 C CA . ARG A 1 82 ? 13.152 4.266 -2.921 1.00 96.06 82 ARG A CA 1
ATOM 630 C C . ARG A 1 82 ? 14.079 4.557 -1.746 1.00 96.06 82 ARG A C 1
ATOM 632 O O . ARG A 1 82 ? 15.299 4.457 -1.861 1.00 96.06 82 ARG A O 1
ATOM 639 N N . ARG A 1 83 ? 13.486 4.934 -0.615 1.00 95.69 83 ARG A N 1
ATOM 640 C CA . ARG A 1 83 ? 14.171 5.332 0.622 1.00 95.69 83 ARG A CA 1
ATOM 641 C C . ARG A 1 83 ? 13.597 4.534 1.788 1.00 95.69 83 ARG A C 1
ATOM 643 O O . ARG A 1 83 ? 12.398 4.255 1.760 1.00 95.69 83 ARG A O 1
ATOM 650 N N . PRO A 1 84 ? 14.419 4.177 2.788 1.00 96.25 84 PRO A N 1
ATOM 651 C CA . PRO A 1 84 ? 13.924 3.425 3.923 1.00 96.25 84 PRO A CA 1
ATOM 652 C C . PRO A 1 84 ? 12.970 4.277 4.759 1.00 96.25 84 PRO A C 1
ATOM 654 O O . PRO A 1 84 ? 13.146 5.494 4.861 1.00 96.25 84 PRO A O 1
ATOM 657 N N . PHE A 1 85 ? 11.985 3.631 5.371 1.00 96.94 85 PHE A N 1
ATOM 658 C CA . PHE A 1 85 ? 11.085 4.248 6.337 1.00 96.94 85 PHE A CA 1
ATOM 659 C C . PHE A 1 85 ? 10.656 3.225 7.391 1.00 96.94 85 PHE A C 1
ATOM 661 O O . PHE A 1 85 ? 10.512 2.035 7.101 1.00 96.94 85 PHE A O 1
ATOM 668 N N . ASP A 1 86 ? 10.459 3.715 8.613 1.00 96.81 86 ASP A N 1
ATOM 669 C CA . ASP A 1 86 ? 10.046 2.895 9.748 1.00 96.81 86 ASP A CA 1
ATOM 670 C C . ASP A 1 86 ? 8.624 2.356 9.565 1.00 96.81 86 ASP A C 1
ATOM 672 O O . ASP A 1 86 ? 7.821 2.914 8.812 1.00 96.81 86 ASP A O 1
ATOM 676 N N . LEU A 1 87 ? 8.297 1.293 10.303 1.00 97.69 87 LEU A N 1
ATOM 677 C CA . LEU A 1 87 ? 6.962 0.708 10.316 1.00 97.69 87 LEU A CA 1
ATOM 678 C C . LEU A 1 87 ? 5.878 1.777 10.506 1.00 97.69 87 LEU A C 1
ATOM 680 O O . LEU A 1 87 ? 5.788 2.437 11.543 1.00 97.69 87 LEU A O 1
ATOM 684 N N . LEU A 1 88 ? 4.990 1.860 9.524 1.00 98.31 88 LEU A N 1
ATOM 685 C CA . LEU A 1 88 ? 3.840 2.741 9.526 1.00 98.31 88 LEU A CA 1
ATOM 686 C C . LEU A 1 88 ? 2.562 1.904 9.524 1.00 98.31 88 LEU A C 1
ATOM 688 O O . LEU A 1 88 ? 2.353 1.050 8.665 1.00 98.31 88 LEU A O 1
ATOM 692 N N . VAL A 1 89 ? 1.691 2.182 10.491 1.00 98.69 89 VAL A N 1
ATOM 693 C CA . VAL A 1 89 ? 0.352 1.596 10.602 1.00 98.69 89 VAL A CA 1
ATOM 694 C C . VAL A 1 89 ? -0.661 2.711 10.410 1.00 98.69 89 VAL A C 1
ATOM 696 O O . VAL A 1 89 ? -0.623 3.703 11.143 1.00 98.69 89 VAL A O 1
ATOM 699 N N . ILE A 1 90 ? -1.574 2.543 9.453 1.00 98.81 90 ILE A N 1
ATOM 700 C CA . ILE A 1 90 ? -2.641 3.512 9.196 1.00 98.81 90 ILE A CA 1
ATOM 701 C C . ILE A 1 90 ? -3.985 2.796 9.204 1.00 98.81 90 ILE A C 1
ATOM 703 O O . ILE A 1 90 ? -4.265 1.924 8.380 1.00 98.81 90 ILE A O 1
ATOM 707 N N . VAL A 1 91 ? -4.832 3.198 10.141 1.00 98.88 91 VAL A N 1
ATOM 708 C CA . VAL A 1 91 ? -6.231 2.799 10.242 1.00 98.88 91 VAL A CA 1
ATOM 709 C C . VAL A 1 91 ? -7.094 3.865 9.569 1.00 98.88 91 VAL A C 1
ATOM 711 O O . VAL A 1 91 ? -6.861 5.064 9.731 1.00 98.88 91 VAL A O 1
ATOM 714 N N . ASN A 1 92 ? -8.093 3.427 8.806 1.00 98.69 92 ASN A N 1
ATOM 715 C CA . ASN A 1 92 ? -8.983 4.254 7.989 1.00 98.69 92 ASN A CA 1
ATOM 716 C C . ASN A 1 92 ? -8.233 5.258 7.087 1.00 98.69 92 ASN A C 1
ATOM 718 O O . ASN A 1 92 ? -8.551 6.452 7.119 1.00 98.69 92 ASN A O 1
ATOM 722 N N . PRO A 1 93 ? -7.235 4.817 6.292 1.00 98.75 93 PRO A N 1
ATOM 723 C CA . PRO A 1 93 ? -6.476 5.726 5.446 1.00 98.75 93 PRO A CA 1
ATOM 724 C C . PRO A 1 93 ? -7.376 6.389 4.393 1.00 98.75 93 PRO A C 1
ATOM 726 O O . PRO A 1 93 ? -8.230 5.750 3.766 1.00 98.75 93 PRO A O 1
ATOM 729 N N . LYS A 1 94 ? -7.145 7.685 4.180 1.00 98.56 94 LYS A N 1
ATOM 730 C CA . LYS A 1 94 ? -7.746 8.511 3.130 1.00 98.56 94 LYS A CA 1
ATOM 731 C C . LYS A 1 94 ? -6.624 9.128 2.311 1.00 98.56 94 LYS A C 1
ATOM 733 O O . LYS A 1 94 ? -5.906 10.003 2.792 1.00 98.56 94 LYS A O 1
ATOM 738 N N . LEU A 1 95 ? -6.476 8.654 1.078 1.00 98.50 95 LEU A N 1
ATOM 739 C CA . LEU A 1 95 ? -5.404 9.059 0.177 1.00 98.50 95 LEU A CA 1
ATOM 740 C C . LEU A 1 95 ? -5.846 10.201 -0.742 1.00 98.50 95 LEU A C 1
ATOM 742 O O . LEU A 1 95 ? -6.930 10.169 -1.325 1.00 98.50 95 LEU A O 1
ATOM 746 N N . LYS A 1 96 ? -4.972 11.192 -0.916 1.00 98.19 96 LYS A N 1
ATOM 747 C CA . LYS A 1 96 ? -5.108 12.286 -1.880 1.00 98.19 96 LYS A CA 1
ATOM 748 C C . LYS A 1 96 ? -3.831 12.426 -2.700 1.00 98.19 96 LYS A C 1
ATOM 750 O O . LYS A 1 96 ? -2.726 12.316 -2.179 1.00 98.19 96 LYS A O 1
ATOM 755 N N . LYS A 1 97 ? -3.980 12.707 -3.992 1.00 97.25 97 LYS A N 1
ATOM 756 C CA . LYS A 1 97 ? -2.858 13.048 -4.878 1.00 97.25 97 LYS A CA 1
ATOM 757 C C . LYS A 1 97 ? -2.440 14.494 -4.611 1.00 97.25 97 LYS A C 1
ATOM 759 O O . LYS A 1 97 ? -3.310 15.356 -4.501 1.00 97.25 97 LYS A O 1
ATOM 764 N N . LYS A 1 98 ? -1.136 14.766 -4.530 1.00 95.94 98 LYS A N 1
ATOM 765 C CA . LYS A 1 98 ? -0.609 16.133 -4.338 1.00 95.94 98 LYS A CA 1
ATOM 766 C C . LYS A 1 98 ? -0.129 16.787 -5.629 1.00 95.94 98 LYS A C 1
ATOM 768 O O . LYS A 1 98 ? 0.020 18.003 -5.678 1.00 95.94 98 LYS A O 1
ATOM 773 N N . SER A 1 99 ? 0.136 15.989 -6.657 1.00 92.31 99 SER A N 1
ATOM 774 C CA . SER A 1 99 ? 0.595 16.454 -7.961 1.00 92.31 99 SER A CA 1
ATOM 775 C C . SER A 1 99 ? 0.031 15.565 -9.072 1.00 92.31 99 SER A C 1
ATOM 777 O O . SER A 1 99 ? -0.517 14.494 -8.807 1.00 92.31 99 SER A O 1
ATOM 779 N N . ASN A 1 100 ? 0.183 16.015 -10.319 1.00 94.06 100 ASN A N 1
ATOM 780 C CA . ASN A 1 100 ? -0.144 15.229 -11.513 1.00 94.06 100 ASN A CA 1
ATOM 781 C C . ASN A 1 100 ? 1.059 14.427 -12.038 1.00 94.06 100 ASN A C 1
ATOM 783 O O . ASN A 1 100 ? 0.957 13.819 -13.099 1.00 94.06 100 ASN A O 1
ATOM 787 N N . ARG A 1 101 ? 2.202 14.454 -11.336 1.00 96.19 101 ARG A N 1
ATOM 788 C CA . ARG A 1 101 ? 3.393 13.702 -11.744 1.00 96.19 101 ARG A CA 1
ATOM 789 C C . ARG A 1 101 ? 3.189 12.227 -11.447 1.00 96.19 101 ARG A C 1
ATOM 791 O O . ARG A 1 101 ? 2.745 11.866 -10.351 1.00 96.19 101 ARG A O 1
ATOM 798 N N . THR A 1 102 ? 3.552 11.375 -12.393 1.00 96.94 102 THR A N 1
ATOM 799 C CA . THR A 1 102 ? 3.362 9.927 -12.278 1.00 96.94 102 THR A CA 1
ATOM 800 C C . THR A 1 102 ? 4.642 9.174 -12.592 1.00 96.94 102 THR A C 1
ATOM 802 O O . THR A 1 102 ? 5.618 9.732 -13.083 1.00 96.94 102 THR A O 1
ATOM 805 N N . ALA A 1 103 ? 4.674 7.888 -12.266 1.00 95.81 103 ALA A N 1
ATOM 806 C CA . ALA A 1 103 ? 5.765 7.008 -12.643 1.00 95.81 103 ALA A CA 1
ATOM 807 C C . ALA A 1 103 ? 5.261 5.618 -13.025 1.00 95.81 103 ALA A C 1
ATOM 809 O O . ALA A 1 103 ? 4.293 5.110 -12.450 1.00 95.81 103 ALA A O 1
ATOM 810 N N . PHE A 1 104 ? 5.967 4.983 -13.958 1.00 96.12 104 PHE A N 1
ATOM 811 C CA . PHE A 1 104 ? 5.733 3.611 -14.399 1.00 96.12 104 PHE A CA 1
ATOM 812 C C . PHE A 1 104 ? 6.818 2.695 -13.834 1.00 96.12 104 PHE A C 1
ATOM 814 O O . PHE A 1 104 ? 7.985 2.809 -14.206 1.00 96.12 104 PHE A O 1
ATOM 821 N N . PHE A 1 105 ? 6.424 1.767 -12.965 1.00 95.00 105 PHE A N 1
ATOM 822 C CA . PHE A 1 105 ? 7.289 0.717 -12.426 1.00 95.00 105 PHE A CA 1
ATOM 823 C C . PHE A 1 105 ? 6.516 -0.593 -12.318 1.00 95.00 105 PHE A C 1
ATOM 825 O O . PHE A 1 105 ? 5.282 -0.590 -12.334 1.00 95.00 105 PHE A O 1
ATOM 832 N N . PHE A 1 106 ? 7.245 -1.704 -12.236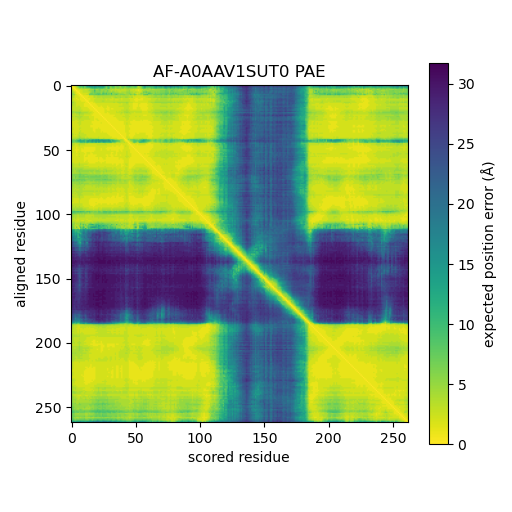 1.00 92.50 106 PHE A N 1
ATOM 833 C CA . PHE A 1 106 ? 6.645 -3.003 -11.966 1.00 92.50 106 PHE A CA 1
ATOM 834 C C . PHE A 1 106 ? 6.109 -3.071 -10.532 1.00 92.50 106 PHE A C 1
ATOM 836 O O . PHE A 1 106 ? 6.780 -2.670 -9.586 1.00 92.50 106 PHE A O 1
ATOM 843 N N . GLU A 1 107 ? 4.904 -3.614 -10.394 1.00 90.94 107 GLU A N 1
ATOM 844 C CA . GLU A 1 107 ? 4.268 -3.998 -9.135 1.00 90.94 107 GLU A CA 1
ATOM 845 C C . GLU A 1 107 ? 3.893 -5.483 -9.167 1.00 90.94 107 GLU A C 1
ATOM 847 O O . GLU A 1 107 ? 3.893 -6.134 -10.212 1.00 90.94 107 GLU A O 1
ATOM 852 N N . GLY A 1 108 ? 3.568 -6.002 -7.995 1.00 84.88 108 GLY A N 1
ATOM 853 C CA . GLY A 1 108 ? 3.233 -7.375 -7.654 1.00 84.88 108 GLY A CA 1
ATOM 854 C C . GLY A 1 108 ? 2.443 -7.348 -6.348 1.00 84.88 108 GLY A C 1
ATOM 855 O O . GLY A 1 108 ? 2.282 -6.286 -5.754 1.00 84.88 108 GLY A O 1
ATOM 856 N N . CYS A 1 109 ? 1.929 -8.491 -5.905 1.00 82.00 109 CYS A N 1
ATOM 857 C CA . CYS A 1 109 ? 1.122 -8.585 -4.687 1.00 82.00 109 CYS A CA 1
ATOM 858 C C . CYS A 1 109 ? 1.240 -9.994 -4.094 1.00 82.00 109 CYS A C 1
ATOM 860 O O . CYS A 1 109 ? 1.289 -10.969 -4.845 1.00 82.00 109 CYS A O 1
ATOM 862 N N . LEU A 1 110 ? 1.233 -10.099 -2.762 1.00 75.38 110 LEU A N 1
ATOM 863 C CA . LEU A 1 110 ? 1.254 -11.371 -2.022 1.00 75.38 110 LEU A CA 1
ATOM 864 C C . LEU A 1 110 ? 0.053 -12.279 -2.324 1.00 75.38 110 LEU A C 1
ATOM 866 O O . LEU A 1 110 ? 0.162 -13.496 -2.209 1.00 75.38 110 LEU A O 1
ATOM 870 N N . SER A 1 111 ? -1.059 -11.714 -2.790 1.00 66.88 111 SER A N 1
ATOM 871 C CA . SER A 1 111 ? -2.267 -12.465 -3.148 1.00 66.88 111 SER A CA 1
ATOM 872 C C . SER A 1 111 ? -2.238 -13.083 -4.555 1.00 66.88 111 SER A C 1
ATOM 874 O O . SER A 1 111 ? -3.192 -13.764 -4.934 1.00 66.88 111 SER A O 1
ATOM 876 N N . LEU A 1 112 ? -1.182 -12.857 -5.350 1.00 57.66 112 LEU A N 1
ATOM 877 C CA . LEU A 1 112 ? -1.103 -13.251 -6.762 1.00 57.66 112 LEU A CA 1
ATOM 878 C C . LEU A 1 112 ? 0.099 -14.169 -7.036 1.00 57.66 112 LEU A C 1
ATOM 880 O O . LEU A 1 112 ? 1.216 -13.697 -7.240 1.00 57.66 112 LEU A O 1
ATOM 884 N N . TYR A 1 113 ? -0.157 -15.479 -7.111 1.00 66.56 113 TYR A N 1
ATOM 885 C CA . TYR A 1 113 ? 0.839 -16.532 -7.357 1.00 66.56 113 TYR A CA 1
ATOM 886 C C . TYR A 1 113 ? 0.354 -17.515 -8.436 1.00 66.56 113 TYR A C 1
ATOM 888 O O . TYR A 1 113 ? -0.783 -17.437 -8.894 1.00 66.56 113 TYR A O 1
ATOM 896 N N . PHE A 1 114 ? 1.198 -18.452 -8.879 1.00 44.47 114 PHE A N 1
ATOM 897 C CA . PHE A 1 114 ? 0.917 -19.318 -10.042 1.00 44.47 114 PHE A CA 1
ATOM 898 C C . PHE A 1 114 ? -0.438 -20.064 -9.979 1.00 44.47 114 PHE A C 1
ATOM 900 O O . PHE A 1 114 ? -1.054 -20.313 -11.014 1.00 44.47 114 PHE A O 1
ATOM 907 N N . GLY A 1 115 ? -0.944 -20.365 -8.775 1.00 43.28 115 GLY A N 1
ATOM 908 C CA . GLY A 1 115 ? -2.249 -21.005 -8.566 1.00 43.28 115 GLY A CA 1
ATOM 909 C C . GLY A 1 115 ? -3.473 -20.092 -8.729 1.00 43.28 115 GLY A C 1
ATOM 910 O O . GLY A 1 115 ? -4.550 -20.602 -9.007 1.00 43.28 115 GLY A O 1
ATOM 911 N N . SER A 1 116 ? -3.338 -18.764 -8.617 1.00 45.00 116 SER A N 1
ATOM 912 C CA . SER A 1 116 ? -4.455 -17.808 -8.783 1.00 45.00 116 SER A CA 1
ATOM 913 C C . SER A 1 116 ? -4.722 -17.434 -10.247 1.00 45.00 116 SER A C 1
ATOM 915 O O . SER A 1 116 ? -5.536 -16.562 -10.548 1.00 45.00 116 SER A O 1
ATOM 917 N N . MET A 1 117 ? -3.988 -18.043 -11.182 1.00 45.34 117 MET A N 1
ATOM 918 C CA . MET A 1 117 ? -3.978 -17.640 -12.582 1.00 45.34 117 MET A CA 1
ATOM 919 C C . MET A 1 117 ? -5.319 -17.912 -13.287 1.00 45.34 117 MET A C 1
ATOM 921 O O . MET A 1 117 ? -5.750 -17.105 -14.107 1.00 45.34 117 MET A O 1
ATOM 925 N N . MET A 1 118 ? -6.020 -18.993 -12.935 1.00 41.28 118 MET A N 1
ATOM 926 C CA . MET A 1 118 ? -7.299 -19.350 -13.567 1.00 41.28 118 MET A CA 1
ATOM 927 C C . MET A 1 118 ? -8.404 -18.313 -13.307 1.00 41.28 118 MET A C 1
ATOM 929 O O . MET A 1 118 ? -9.176 -18.001 -14.215 1.00 41.28 118 MET A O 1
ATOM 933 N N . ASP A 1 119 ? -8.419 -17.699 -12.124 1.00 42.44 119 ASP A N 1
ATOM 934 C CA . ASP A 1 119 ? -9.475 -16.765 -11.713 1.00 42.44 119 ASP A CA 1
ATOM 935 C C . ASP A 1 119 ? -9.317 -15.369 -12.336 1.00 42.44 119 ASP A C 1
ATOM 937 O O . ASP A 1 119 ? -10.305 -14.718 -12.690 1.00 42.44 119 ASP A O 1
ATOM 941 N N . ILE A 1 120 ? -8.074 -14.924 -12.560 1.00 45.03 120 ILE A N 1
ATOM 942 C CA . ILE A 1 120 ? -7.773 -13.651 -13.242 1.00 45.03 120 ILE A CA 1
ATOM 943 C C . ILE A 1 120 ? -8.227 -13.724 -14.704 1.00 45.03 120 ILE A C 1
ATOM 945 O O . ILE A 1 120 ? -8.867 -12.803 -15.220 1.00 45.03 120 ILE A O 1
ATOM 949 N N . PHE A 1 121 ? -7.949 -14.837 -15.386 1.00 44.81 121 PHE A N 1
ATOM 950 C CA . PHE A 1 121 ? -8.296 -14.999 -16.798 1.00 44.81 121 PHE A CA 1
ATOM 951 C C . PHE A 1 121 ? -9.797 -15.220 -17.018 1.00 44.81 121 PHE A C 1
ATOM 953 O O . PHE A 1 121 ? -10.335 -14.739 -18.018 1.00 44.81 121 PHE A O 1
ATOM 960 N N . ALA A 1 122 ? -10.495 -15.821 -16.048 1.00 40.75 122 ALA A N 1
ATOM 961 C CA . ALA A 1 122 ? -11.950 -15.956 -16.070 1.00 40.75 122 ALA A CA 1
ATOM 962 C C . ALA A 1 122 ? -12.679 -14.597 -16.057 1.00 40.75 122 ALA A C 1
ATOM 964 O O . ALA A 1 122 ? -13.678 -14.436 -16.757 1.00 40.75 122 ALA A O 1
ATOM 965 N N . LYS A 1 123 ? -12.167 -13.601 -15.318 1.00 38.72 123 LYS A N 1
ATOM 966 C CA . LYS A 1 123 ? -12.792 -12.267 -15.213 1.00 38.72 123 LYS A CA 1
ATOM 967 C C . LYS A 1 123 ? -12.415 -11.311 -16.352 1.00 38.72 123 LYS A C 1
ATOM 969 O O . LYS A 1 123 ? -13.190 -10.421 -16.686 1.00 38.72 123 LYS A O 1
ATOM 974 N N . SER A 1 124 ? -11.249 -11.500 -16.971 1.00 37.41 124 SER A N 1
ATOM 975 C CA . SER A 1 124 ? -10.665 -10.499 -17.879 1.00 37.41 124 SER A CA 1
ATOM 976 C C . SER A 1 124 ? -10.915 -10.761 -19.374 1.00 37.41 124 SER A C 1
ATOM 978 O O . SER A 1 124 ? -10.566 -9.931 -20.212 1.00 37.41 124 SER A O 1
ATOM 980 N N . GLY A 1 125 ? -11.460 -11.926 -19.748 1.00 29.70 125 GLY A N 1
ATOM 981 C CA . GLY A 1 125 ? -11.660 -12.309 -21.157 1.00 29.70 125 GLY A CA 1
ATOM 982 C C . GLY A 1 125 ? -10.360 -12.491 -21.962 1.00 29.70 125 GLY A C 1
ATOM 983 O O . GLY A 1 125 ? -10.397 -12.581 -23.194 1.00 29.70 125 GLY A O 1
ATOM 984 N N . TYR A 1 126 ? -9.211 -12.541 -21.282 1.00 34.62 126 TYR A N 1
ATOM 985 C CA . TYR A 1 126 ? -7.909 -12.853 -21.865 1.00 34.62 126 TYR A CA 1
ATOM 986 C C . TYR A 1 126 ? -7.646 -14.354 -21.724 1.00 34.62 126 TYR A C 1
ATOM 988 O O . TYR A 1 126 ? -7.917 -14.939 -20.680 1.00 34.62 126 TYR A O 1
ATOM 996 N N . VAL A 1 127 ? -7.110 -14.986 -22.766 1.00 31.95 127 VAL A N 1
ATOM 997 C CA . VAL A 1 127 ? -6.635 -16.374 -22.709 1.00 31.95 127 VAL A CA 1
ATOM 998 C C . VAL A 1 127 ? -5.109 -16.359 -22.678 1.00 31.95 127 VAL A C 1
ATOM 1000 O O . VAL A 1 127 ? -4.476 -15.590 -23.407 1.00 31.95 127 VAL A O 1
ATOM 1003 N N . LEU A 1 128 ? -4.524 -17.213 -21.837 1.00 34.72 128 LEU A N 1
ATOM 1004 C CA . LEU A 1 128 ? -3.115 -17.584 -21.921 1.00 34.72 128 LEU A CA 1
ATOM 1005 C C . LEU A 1 128 ? -2.893 -18.328 -23.237 1.00 34.72 128 LEU A C 1
ATOM 1007 O O . LEU A 1 128 ? -3.370 -19.448 -23.399 1.00 34.72 128 LEU A O 1
ATOM 1011 N N . THR A 1 129 ? -2.164 -17.732 -24.174 1.00 30.56 129 THR A N 1
ATOM 1012 C CA . THR A 1 129 ? -1.680 -18.456 -25.352 1.00 30.56 129 THR A CA 1
ATOM 1013 C C . THR A 1 129 ? -0.299 -19.013 -25.014 1.00 30.56 129 THR A C 1
ATOM 1015 O O . THR A 1 129 ? 0.644 -18.223 -24.929 1.00 30.56 129 THR A O 1
ATOM 1018 N N . PRO A 1 130 ? -0.136 -20.331 -24.790 1.00 30.97 130 PRO A N 1
ATOM 1019 C CA . PRO A 1 130 ? 1.189 -20.927 -24.743 1.00 30.97 130 PRO A CA 1
ATOM 1020 C C . PRO A 1 130 ? 1.763 -20.916 -26.163 1.00 30.97 130 PRO A C 1
ATOM 1022 O O . PRO A 1 130 ? 1.375 -21.722 -27.013 1.00 30.97 130 PRO A O 1
ATOM 1025 N N . ILE A 1 131 ? 2.691 -20.002 -26.439 1.00 31.50 131 ILE A N 1
ATOM 1026 C CA . ILE A 1 131 ? 3.487 -20.057 -27.662 1.00 31.50 131 ILE A CA 1
ATOM 1027 C C . ILE A 1 131 ? 4.429 -21.251 -27.516 1.00 31.50 131 ILE A C 1
ATOM 1029 O O . ILE A 1 131 ? 5.346 -21.255 -26.696 1.00 31.50 131 ILE A O 1
ATOM 1033 N N . HIS A 1 132 ? 4.198 -22.285 -28.321 1.00 31.81 132 HIS A N 1
ATOM 1034 C CA . HIS A 1 132 ? 5.162 -23.362 -28.494 1.00 31.81 132 HIS A CA 1
ATOM 1035 C C . HIS A 1 132 ? 6.256 -22.886 -29.452 1.00 31.81 132 HIS A C 1
ATOM 1037 O O . HIS A 1 132 ? 6.130 -23.035 -30.667 1.00 31.81 132 HIS A O 1
ATOM 1043 N N . HIS A 1 133 ? 7.356 -22.349 -28.926 1.00 31.73 133 HIS A N 1
ATOM 1044 C CA . HIS A 1 133 ? 8.576 -22.249 -29.721 1.00 31.73 133 HIS A CA 1
ATOM 1045 C C . HIS A 1 133 ? 9.196 -23.645 -29.849 1.00 31.73 133 HIS A C 1
ATOM 1047 O O . HIS A 1 133 ? 9.749 -24.201 -28.897 1.00 31.73 133 HIS A O 1
ATOM 1053 N N 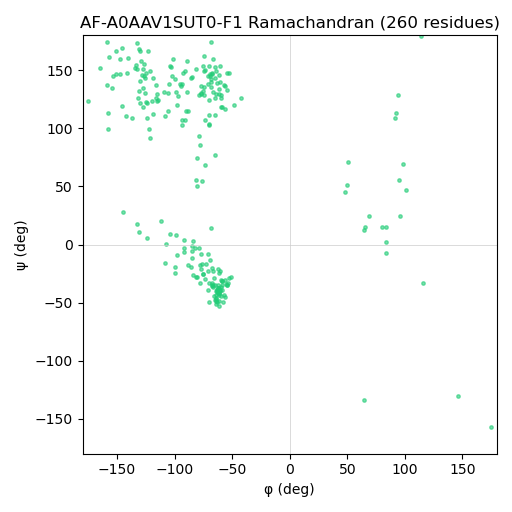. LYS A 1 134 ? 9.100 -24.235 -31.045 1.00 27.97 134 LYS A N 1
ATOM 1054 C CA . LYS A 1 134 ? 9.880 -25.420 -31.410 1.00 27.97 134 LYS A CA 1
ATOM 1055 C C . LYS A 1 134 ? 11.340 -24.970 -31.558 1.00 27.97 134 LYS A C 1
ATOM 1057 O O . LYS A 1 134 ? 11.692 -24.348 -32.553 1.00 27.97 134 LYS A O 1
ATOM 1062 N N . ARG A 1 135 ? 12.189 -25.252 -30.566 1.00 35.16 135 ARG A N 1
ATOM 1063 C CA . ARG A 1 135 ? 13.632 -25.364 -30.819 1.00 35.16 135 ARG A CA 1
ATOM 1064 C C . ARG A 1 135 ? 13.877 -26.718 -31.470 1.00 35.16 135 ARG A C 1
ATOM 1066 O O . ARG A 1 135 ? 13.425 -27.738 -30.949 1.00 35.16 135 ARG A O 1
ATOM 1073 N N . GLU A 1 136 ? 14.615 -26.740 -32.572 1.00 35.69 136 GLU A N 1
ATOM 1074 C CA . GLU A 1 136 ? 15.383 -27.935 -32.909 1.00 35.69 136 GLU A CA 1
ATOM 1075 C C . GLU A 1 136 ? 16.362 -28.182 -31.751 1.00 35.69 136 GLU A C 1
ATOM 1077 O O . GLU A 1 136 ? 17.147 -27.303 -31.397 1.00 35.69 136 GLU A O 1
ATOM 1082 N N . GLY A 1 137 ? 16.234 -29.332 -31.082 1.00 40.16 137 GLY A N 1
ATOM 1083 C CA . GLY A 1 137 ? 17.059 -29.691 -29.923 1.00 40.16 137 GLY A CA 1
ATOM 1084 C C . GLY A 1 137 ? 16.421 -29.432 -28.549 1.00 40.16 137 GLY A C 1
ATOM 1085 O O . GLY A 1 137 ? 16.882 -28.599 -27.776 1.00 40.16 137 GLY A O 1
ATOM 1086 N N . GLY A 1 138 ? 15.385 -30.202 -28.207 1.00 34.41 138 GLY A N 1
ATOM 1087 C CA . GLY A 1 138 ? 15.329 -30.874 -26.899 1.00 34.41 138 GLY A CA 1
ATOM 1088 C C . GLY A 1 138 ? 14.830 -30.146 -25.642 1.00 34.41 138 GLY A C 1
ATOM 1089 O O . GLY A 1 138 ? 14.809 -30.792 -24.602 1.00 34.41 138 GLY A O 1
ATOM 1090 N N . ASN A 1 139 ? 14.380 -28.885 -25.669 1.00 31.22 139 ASN A N 1
ATOM 1091 C CA . ASN A 1 139 ? 13.690 -28.317 -24.495 1.00 31.22 139 ASN A CA 1
ATOM 1092 C C . ASN A 1 139 ? 12.571 -27.337 -24.884 1.00 31.22 139 ASN A C 1
ATOM 1094 O O . ASN A 1 139 ? 12.824 -26.319 -25.531 1.00 31.22 139 ASN A O 1
ATOM 1098 N N . LYS A 1 140 ? 11.325 -27.653 -24.501 1.00 31.12 140 LYS A N 1
ATOM 1099 C CA . LYS A 1 140 ? 10.152 -26.783 -24.700 1.00 31.12 140 LYS A CA 1
ATOM 1100 C C . LYS A 1 140 ? 10.210 -25.625 -23.697 1.00 31.12 140 LYS A C 1
ATOM 1102 O O . LYS A 1 140 ? 10.335 -25.861 -22.501 1.00 31.12 140 LYS A O 1
ATOM 1107 N N . ARG A 1 141 ? 10.081 -24.385 -24.175 1.00 34.09 141 ARG A N 1
ATOM 1108 C CA . ARG A 1 141 ? 9.883 -23.184 -23.347 1.00 34.09 141 ARG A CA 1
ATOM 1109 C C . ARG A 1 141 ? 8.448 -22.700 -23.566 1.00 34.09 141 ARG A C 1
ATOM 1111 O O . ARG A 1 141 ? 8.008 -22.654 -24.712 1.00 34.09 141 ARG A O 1
ATOM 1118 N N . ILE A 1 142 ? 7.716 -22.420 -22.489 1.00 33.12 142 ILE A N 1
ATOM 1119 C CA . ILE A 1 142 ? 6.351 -21.881 -22.553 1.00 33.12 142 ILE A CA 1
ATOM 1120 C C . ILE A 1 142 ? 6.468 -20.360 -22.467 1.00 33.12 142 ILE A C 1
ATOM 1122 O O . ILE A 1 142 ? 6.763 -19.837 -21.396 1.00 33.12 142 ILE A O 1
ATOM 1126 N N . ASP A 1 143 ? 6.241 -19.667 -23.581 1.00 31.95 143 ASP A N 1
ATOM 1127 C CA . ASP A 1 143 ? 6.084 -18.212 -23.588 1.00 31.95 143 ASP A CA 1
ATOM 1128 C C . ASP A 1 143 ? 4.589 -17.877 -23.569 1.00 31.95 143 ASP A C 1
ATOM 1130 O O . ASP A 1 143 ? 3.806 -18.398 -24.367 1.00 31.95 143 ASP A O 1
ATOM 1134 N N . ILE A 1 144 ? 4.179 -17.031 -22.625 1.00 33.84 144 ILE A N 1
ATOM 1135 C CA . ILE A 1 144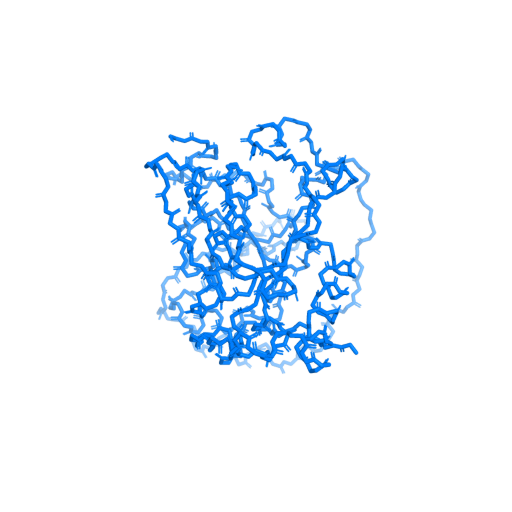 ? 2.785 -16.633 -22.421 1.00 33.84 144 ILE A CA 1
ATOM 1136 C C . ILE A 1 144 ? 2.557 -15.281 -23.102 1.00 33.84 144 ILE A C 1
ATOM 1138 O O . ILE A 1 144 ? 3.168 -14.284 -22.724 1.00 33.84 144 ILE A O 1
ATOM 1142 N N . THR A 1 145 ? 1.637 -15.222 -24.066 1.00 33.25 145 THR A N 1
ATOM 1143 C CA . THR A 1 145 ? 1.099 -13.953 -24.599 1.00 33.25 145 THR A CA 1
ATOM 1144 C C . THR A 1 145 ? -0.428 -13.949 -24.528 1.00 33.25 145 THR A C 1
ATOM 1146 O O . THR A 1 145 ? -1.046 -15.013 -24.470 1.00 33.25 145 THR A O 1
ATOM 1149 N N . THR A 1 146 ? -1.053 -12.770 -24.482 1.00 32.41 146 THR A N 1
ATOM 1150 C CA . THR A 1 146 ? -2.506 -12.603 -24.296 1.00 32.41 146 THR A CA 1
ATOM 1151 C C . THR A 1 146 ? -3.247 -12.361 -25.625 1.00 32.41 146 THR A C 1
ATOM 1153 O O . THR A 1 146 ? -2.853 -11.498 -26.409 1.00 32.41 146 THR A O 1
ATOM 1156 N N . GLY A 1 147 ? -4.349 -13.094 -25.876 1.00 33.78 147 GLY A N 1
ATOM 1157 C CA . GLY A 1 147 ? -5.201 -12.991 -27.083 1.00 33.78 147 GLY A CA 1
ATOM 1158 C C . GLY A 1 147 ? -6.688 -13.355 -26.850 1.00 33.78 147 GLY A C 1
ATOM 1159 O O . GLY A 1 147 ? -7.035 -13.884 -25.794 1.00 33.78 147 GLY A O 1
ATOM 1160 N N . ARG A 1 148 ? -7.589 -13.024 -27.803 1.00 27.59 148 ARG A N 1
ATOM 1161 C CA . ARG A 1 148 ? -9.072 -13.095 -27.659 1.00 27.59 148 ARG A CA 1
ATOM 1162 C C . ARG A 1 148 ? -9.700 -14.492 -27.868 1.00 27.59 148 ARG A C 1
ATOM 1164 O O . ARG A 1 148 ? -9.265 -15.301 -28.677 1.00 27.59 148 ARG A O 1
ATOM 1171 N N . MET A 1 149 ? -10.828 -14.674 -27.177 1.00 29.09 149 MET A N 1
ATOM 1172 C CA . MET A 1 149 ? -11.526 -15.898 -26.745 1.00 29.09 149 MET A CA 1
ATOM 1173 C C . MET A 1 149 ? -12.409 -16.637 -27.780 1.00 29.09 149 MET A C 1
ATOM 1175 O O . MET A 1 149 ? -13.563 -16.950 -27.492 1.00 29.09 149 MET A O 1
ATOM 1179 N N . ARG A 1 150 ? -11.937 -16.941 -28.994 1.00 26.97 150 ARG A N 1
ATOM 1180 C CA . ARG A 1 150 ? -12.704 -17.821 -29.906 1.00 26.97 150 ARG A CA 1
ATOM 1181 C C . ARG A 1 150 ? -11.829 -19.004 -30.319 1.00 26.97 150 ARG A C 1
ATOM 1183 O O . ARG A 1 150 ? -10.773 -18.766 -30.889 1.00 26.97 150 ARG A O 1
ATOM 1190 N N . HIS A 1 151 ? -12.292 -20.231 -30.034 1.00 32.81 151 HIS A N 1
ATOM 1191 C CA . HIS A 1 151 ? -11.733 -21.555 -30.405 1.00 32.81 151 HIS A CA 1
ATOM 1192 C C . HIS A 1 151 ? -10.922 -22.358 -29.361 1.00 32.81 151 HIS A C 1
ATOM 1194 O O . HIS A 1 151 ? -9.894 -22.892 -29.739 1.00 32.81 151 HIS A O 1
ATOM 1200 N N . TYR A 1 152 ? -11.324 -22.544 -28.092 1.00 34.28 152 TYR A N 1
ATOM 1201 C CA . TYR A 1 152 ? -10.513 -23.425 -27.207 1.00 34.28 152 TYR A CA 1
ATOM 1202 C C . TYR A 1 152 ? -11.257 -24.287 -26.170 1.00 34.28 152 TYR A C 1
ATOM 1204 O O . TYR A 1 152 ? -10.673 -24.699 -25.175 1.00 34.28 152 TYR A O 1
ATOM 1212 N N . LYS A 1 153 ? -12.517 -24.670 -26.425 1.00 27.77 153 LYS A N 1
ATOM 1213 C CA . LYS A 1 153 ? -13.230 -25.639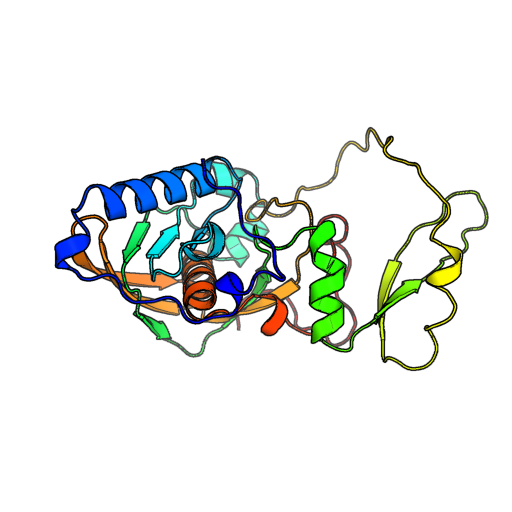 -25.562 1.00 27.77 153 LYS A CA 1
ATOM 1214 C C . LYS A 1 153 ? -12.703 -27.087 -25.680 1.00 27.77 153 LYS A C 1
ATOM 1216 O O . LYS A 1 153 ? -13.109 -27.933 -24.905 1.00 27.77 153 LYS A O 1
ATOM 1221 N N . ARG A 1 154 ? -11.801 -27.379 -26.629 1.00 28.61 154 ARG A N 1
ATOM 1222 C CA . ARG A 1 154 ? -11.392 -28.757 -26.974 1.00 28.61 154 ARG A CA 1
ATOM 1223 C C . ARG A 1 154 ? -10.068 -29.221 -26.352 1.00 28.61 154 ARG A C 1
ATOM 1225 O O . ARG A 1 154 ? -9.882 -30.412 -26.180 1.00 28.61 154 ARG A O 1
ATOM 1232 N N . ALA A 1 155 ? -9.158 -28.311 -25.995 1.00 31.91 155 ALA A N 1
ATOM 1233 C CA . ALA A 1 155 ? -7.811 -28.699 -25.548 1.00 31.91 155 ALA A CA 1
ATOM 1234 C C . ALA A 1 155 ? -7.697 -28.973 -24.038 1.00 31.91 155 ALA A C 1
ATOM 1236 O O . ALA A 1 155 ? -6.735 -29.595 -23.598 1.00 31.91 155 ALA A O 1
ATOM 1237 N N . TYR A 1 156 ? -8.663 -28.507 -23.240 1.00 31.08 156 TYR A N 1
ATOM 1238 C CA . TYR A 1 156 ? -8.633 -28.682 -21.785 1.00 31.08 156 TYR A CA 1
ATOM 1239 C C . TYR A 1 156 ? -9.111 -30.077 -21.353 1.00 31.08 156 TYR A C 1
ATOM 1241 O O . TYR A 1 156 ? -8.642 -30.608 -20.352 1.00 31.08 156 TYR A O 1
ATOM 1249 N N . GLU A 1 157 ? -9.986 -30.707 -22.141 1.00 33.06 157 GLU A N 1
ATOM 1250 C CA . GLU A 1 157 ? -10.467 -32.072 -21.883 1.00 33.06 157 GLU A CA 1
ATOM 1251 C C . GLU A 1 157 ? -9.372 -33.130 -22.135 1.00 33.06 157 GLU A C 1
ATOM 1253 O O . GLU A 1 157 ? -9.399 -34.196 -21.530 1.00 33.06 157 GLU A O 1
ATOM 1258 N N . GLU A 1 158 ? -8.351 -32.821 -22.945 1.00 33.00 158 GLU A N 1
ATOM 1259 C CA . GLU A 1 158 ? -7.253 -33.750 -23.260 1.00 33.00 158 GLU A CA 1
ATOM 1260 C C . GLU A 1 158 ? -6.105 -33.737 -22.227 1.00 33.00 158 GLU A C 1
ATOM 1262 O O . GLU A 1 158 ? -5.339 -34.696 -22.151 1.00 33.00 158 GLU A O 1
ATOM 1267 N N . GLN A 1 159 ? -5.976 -32.691 -21.396 1.00 35.47 159 GLN A N 1
ATOM 1268 C CA . GLN A 1 159 ? -4.881 -32.563 -20.413 1.00 35.47 159 GLN A CA 1
ATOM 1269 C C . GLN A 1 159 ? -5.202 -33.122 -19.019 1.00 35.47 159 GLN A C 1
ATOM 1271 O O . GLN A 1 159 ? -4.307 -33.227 -18.181 1.00 35.47 159 GLN A O 1
ATOM 1276 N N . GLY A 1 160 ? -6.443 -33.544 -18.768 1.00 28.73 160 GLY A N 1
ATOM 1277 C CA . GLY A 1 160 ? -6.894 -34.085 -17.480 1.00 28.73 160 GLY A CA 1
ATOM 1278 C C . GLY A 1 160 ? -6.307 -35.444 -17.070 1.00 28.73 160 GLY A C 1
ATOM 1279 O O . GLY A 1 160 ? -6.847 -36.060 -16.159 1.00 28.73 160 GLY A O 1
ATOM 1280 N N . ASN A 1 161 ? -5.240 -35.937 -17.714 1.00 29.80 161 ASN A N 1
ATOM 1281 C CA . ASN A 1 161 ? -4.718 -37.287 -17.470 1.00 29.80 161 ASN A CA 1
ATOM 1282 C C . ASN A 1 161 ? -3.193 -37.393 -17.263 1.00 29.80 161 ASN A C 1
ATOM 1284 O O . ASN A 1 161 ? -2.639 -38.484 -17.367 1.00 29.80 161 ASN A O 1
ATOM 1288 N N . ALA A 1 162 ? -2.490 -36.298 -16.960 1.00 29.53 162 ALA A N 1
ATOM 1289 C CA . ALA A 1 162 ? -1.059 -36.352 -16.645 1.00 29.53 162 ALA A CA 1
ATOM 1290 C C . ALA A 1 162 ? -0.769 -35.791 -15.246 1.00 29.53 162 ALA A C 1
ATOM 1292 O O . ALA A 1 162 ? -0.548 -34.596 -15.062 1.00 29.53 162 ALA A O 1
ATOM 1293 N N . GLY A 1 163 ? -0.773 -36.680 -14.250 1.00 30.28 163 GLY A N 1
ATOM 1294 C CA . GLY A 1 163 ? -0.107 -36.445 -12.971 1.00 30.28 163 GLY A CA 1
ATOM 1295 C C . GLY A 1 163 ? 1.422 -36.450 -13.130 1.00 30.28 163 GLY A C 1
ATOM 1296 O O . GLY A 1 163 ? 1.964 -37.201 -13.938 1.00 30.28 163 GLY A O 1
ATOM 1297 N N . GLY A 1 164 ? 2.109 -35.626 -12.332 1.00 28.11 164 GLY A N 1
ATOM 1298 C CA . GLY A 1 164 ? 3.564 -35.399 -12.384 1.00 28.11 164 GLY A CA 1
ATOM 1299 C C . GLY A 1 164 ? 3.886 -34.181 -13.257 1.00 28.11 164 GLY A C 1
ATOM 1300 O O . GLY A 1 164 ? 3.389 -34.065 -14.364 1.00 28.11 164 GLY A O 1
ATOM 1301 N N . VAL A 1 165 ? 4.671 -33.190 -12.839 1.00 25.66 165 VAL A N 1
ATOM 1302 C CA . VAL A 1 165 ? 6.056 -33.321 -12.385 1.00 25.66 165 VAL A CA 1
ATOM 1303 C C . VAL A 1 165 ? 6.406 -32.120 -11.497 1.00 25.66 165 VAL A C 1
ATOM 1305 O O . VAL A 1 165 ? 6.518 -30.993 -11.972 1.00 25.66 165 VAL A O 1
ATOM 1308 N N . ALA A 1 166 ? 6.633 -32.371 -10.211 1.00 27.94 166 ALA A N 1
ATOM 1309 C CA . ALA A 1 166 ? 7.478 -31.525 -9.382 1.00 27.94 166 ALA A CA 1
ATOM 1310 C C . ALA A 1 166 ? 8.883 -32.133 -9.421 1.00 27.94 166 ALA A C 1
ATOM 1312 O O . ALA A 1 166 ? 9.099 -33.152 -8.775 1.00 27.94 166 ALA A O 1
ATOM 1313 N N . GLN A 1 167 ? 9.813 -31.566 -10.197 1.00 24.06 167 GLN A N 1
ATOM 1314 C CA . GLN A 1 167 ? 11.257 -31.714 -9.964 1.00 24.06 167 GLN A CA 1
ATOM 1315 C C . GLN A 1 167 ? 12.100 -30.871 -10.930 1.00 24.06 167 GLN A C 1
ATOM 1317 O O . GLN A 1 167 ? 12.074 -31.072 -12.138 1.00 24.06 167 GLN A O 1
ATOM 1322 N N . GLY A 1 168 ? 12.942 -30.020 -10.335 1.00 22.89 168 GLY A N 1
ATOM 1323 C CA . GLY A 1 168 ? 14.311 -29.783 -10.787 1.00 22.89 168 GLY A CA 1
ATOM 1324 C C . GLY A 1 168 ? 14.538 -28.638 -11.771 1.00 22.89 168 GLY A C 1
ATOM 1325 O O . GLY A 1 168 ? 14.222 -28.760 -12.943 1.00 22.89 168 GLY A O 1
ATOM 1326 N N . LEU A 1 169 ? 15.248 -27.601 -11.313 1.00 22.97 169 LEU A N 1
ATOM 1327 C CA . LEU A 1 169 ? 16.369 -26.995 -12.046 1.00 22.97 169 LEU A CA 1
ATOM 1328 C C . LEU A 1 169 ? 17.274 -26.240 -11.055 1.00 22.97 169 LEU A C 1
ATOM 1330 O O . LEU A 1 169 ? 16.993 -25.124 -10.628 1.00 22.97 169 LEU A O 1
ATOM 1334 N N . LYS A 1 170 ? 18.378 -26.892 -10.665 1.00 23.44 170 LYS A N 1
ATOM 1335 C CA . LYS A 1 170 ? 19.519 -26.261 -9.991 1.00 23.44 170 LYS A CA 1
ATOM 1336 C C . LYS A 1 170 ? 20.353 -25.496 -11.025 1.00 23.44 170 LYS A C 1
ATOM 1338 O O . LYS A 1 170 ? 20.812 -26.093 -11.990 1.00 23.44 170 LYS A O 1
ATOM 1343 N N . GLY A 1 171 ? 20.648 -24.232 -10.717 1.00 27.33 171 GLY A N 1
ATOM 1344 C CA . GLY A 1 171 ? 21.911 -23.569 -11.054 1.00 27.33 171 GLY A CA 1
ATOM 1345 C C . GLY A 1 171 ? 21.992 -22.808 -12.382 1.00 27.33 171 GLY A C 1
ATOM 1346 O O . GLY A 1 171 ? 22.205 -23.393 -13.435 1.00 27.33 171 GLY A O 1
ATOM 1347 N N . ALA A 1 172 ? 22.031 -21.478 -12.292 1.00 23.72 172 ALA A N 1
ATOM 1348 C CA . ALA A 1 172 ? 22.881 -20.656 -13.152 1.00 2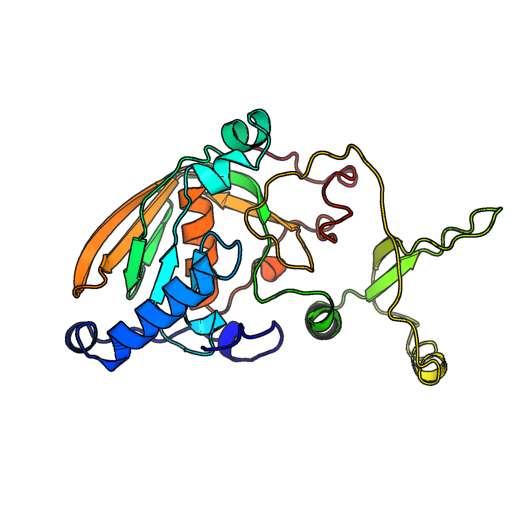3.72 172 ALA A CA 1
ATOM 1349 C C . ALA A 1 172 ? 23.437 -19.492 -12.318 1.00 23.72 172 ALA A C 1
ATOM 1351 O O . ALA A 1 172 ? 22.697 -18.612 -11.882 1.00 23.72 172 ALA A O 1
ATOM 1352 N N . LYS A 1 173 ? 24.746 -19.533 -12.050 1.00 25.45 173 LYS A N 1
ATOM 1353 C CA . LYS A 1 173 ? 25.511 -18.457 -11.409 1.00 25.45 173 LYS A CA 1
ATOM 1354 C C . LYS A 1 173 ? 25.440 -17.196 -12.285 1.00 25.45 173 LYS A C 1
ATOM 1356 O O . LYS A 1 173 ? 25.680 -17.291 -13.484 1.00 25.45 173 LYS A O 1
ATOM 1361 N N . GLY A 1 174 ? 25.167 -16.038 -11.677 1.00 28.19 174 GLY A N 1
ATOM 1362 C CA . GLY A 1 174 ? 25.377 -14.723 -12.300 1.00 28.19 174 GLY A CA 1
ATOM 1363 C C . GLY A 1 174 ? 24.170 -14.094 -13.004 1.00 28.19 174 GLY A C 1
ATOM 1364 O O . GLY A 1 174 ? 24.280 -13.716 -14.166 1.00 28.19 174 GLY A O 1
ATOM 1365 N N . LYS A 1 175 ? 23.036 -13.933 -12.311 1.00 26.88 175 LYS A N 1
ATOM 1366 C CA . LYS A 1 175 ? 21.938 -13.063 -12.764 1.00 26.88 175 LYS A CA 1
ATOM 1367 C C . LYS A 1 175 ? 21.589 -12.062 -11.671 1.00 26.88 175 LYS A C 1
ATOM 1369 O O . LYS A 1 175 ? 21.439 -12.448 -10.514 1.00 26.88 175 LYS A O 1
ATOM 1374 N N . SER A 1 176 ? 21.520 -10.788 -12.048 1.00 26.55 176 SER A N 1
ATOM 1375 C CA . SER A 1 176 ? 21.043 -9.706 -11.195 1.00 26.55 176 SER A CA 1
ATOM 1376 C C . SER A 1 176 ? 19.616 -10.010 -10.762 1.00 26.55 176 SER A C 1
ATOM 1378 O O . SER A 1 176 ? 18.725 -10.148 -11.593 1.00 26.55 176 SER A O 1
ATOM 1380 N N . LEU A 1 177 ? 19.419 -10.140 -9.458 1.00 30.83 177 LEU A N 1
ATOM 1381 C CA . LEU A 1 177 ? 18.111 -10.248 -8.837 1.00 30.83 177 LEU A CA 1
ATOM 1382 C C . LEU A 1 177 ? 17.532 -8.833 -8.780 1.00 30.83 177 LEU A C 1
ATOM 1384 O O . LEU A 1 177 ? 17.774 -8.098 -7.825 1.00 30.83 177 LEU A O 1
ATOM 1388 N N . ALA A 1 178 ? 16.879 -8.410 -9.862 1.00 32.03 178 ALA A N 1
ATOM 1389 C CA . ALA A 1 178 ? 16.211 -7.119 -9.925 1.00 32.03 178 ALA A CA 1
ATOM 1390 C C . ALA A 1 178 ? 15.195 -6.998 -8.771 1.00 32.03 178 ALA A C 1
ATOM 1392 O O . ALA A 1 178 ? 14.249 -7.779 -8.671 1.00 32.03 178 ALA A O 1
ATOM 1393 N N . GLY A 1 179 ? 15.457 -6.037 -7.884 1.00 31.36 179 GLY A N 1
ATOM 1394 C CA . GLY A 1 179 ? 14.479 -5.373 -7.025 1.00 31.36 179 GLY A CA 1
ATOM 1395 C C . GLY A 1 179 ? 13.526 -6.247 -6.214 1.00 31.36 179 GLY A C 1
ATOM 1396 O O . GLY A 1 179 ? 12.322 -6.236 -6.457 1.00 31.36 179 GLY A O 1
ATOM 1397 N N . PHE A 1 180 ? 14.013 -6.939 -5.183 1.00 38.91 180 PHE A N 1
ATOM 1398 C CA . PHE A 1 180 ? 13.174 -7.689 -4.241 1.00 38.91 180 PHE A CA 1
ATOM 1399 C C . PHE A 1 180 ? 12.388 -6.812 -3.250 1.00 38.91 180 PHE A C 1
ATOM 1401 O O . PHE A 1 180 ? 12.605 -6.840 -2.044 1.00 38.91 180 PHE A O 1
ATOM 1408 N N . ALA A 1 181 ? 11.414 -6.066 -3.760 1.00 36.62 181 ALA A N 1
ATOM 1409 C CA . ALA A 1 181 ? 10.169 -5.817 -3.042 1.00 36.62 181 ALA A CA 1
ATOM 1410 C C . ALA A 1 181 ? 9.066 -6.472 -3.866 1.00 36.62 181 ALA A C 1
ATOM 1412 O O . ALA A 1 181 ? 8.941 -6.154 -5.047 1.00 36.62 181 ALA A O 1
ATOM 1413 N N . LEU A 1 182 ? 8.300 -7.380 -3.243 1.00 35.72 182 LEU A N 1
ATOM 1414 C CA . LEU A 1 182 ? 7.275 -8.269 -3.826 1.00 35.72 182 LEU A CA 1
ATOM 1415 C C . LEU A 1 182 ? 7.758 -9.679 -4.188 1.00 35.72 182 LEU A C 1
ATOM 1417 O O . LEU A 1 182 ? 7.147 -10.305 -5.046 1.00 35.72 182 LEU A O 1
ATOM 1421 N N . LEU A 1 183 ? 8.818 -10.207 -3.567 1.00 36.50 183 LEU A N 1
ATOM 1422 C CA . LEU A 1 183 ? 9.332 -11.573 -3.790 1.00 36.50 183 LEU A CA 1
ATOM 1423 C C . LEU A 1 183 ? 8.307 -12.637 -3.340 1.00 36.50 183 LEU A C 1
ATOM 1425 O O . LEU A 1 183 ? 8.387 -13.251 -2.286 1.00 36.50 183 LEU A O 1
ATOM 1429 N N . VAL A 1 184 ? 7.305 -12.805 -4.184 1.00 41.88 184 VAL A N 1
ATOM 1430 C CA . VAL A 1 184 ? 6.223 -13.769 -4.140 1.00 41.88 184 VAL A CA 1
ATOM 1431 C C . VAL A 1 184 ? 6.327 -14.457 -5.482 1.00 41.88 184 VAL A C 1
ATOM 1433 O O . VAL A 1 184 ? 6.319 -13.772 -6.517 1.00 41.88 184 VAL A O 1
ATOM 1436 N N . ASP A 1 185 ? 6.480 -15.779 -5.461 1.00 52.66 185 ASP A N 1
ATOM 1437 C CA . ASP A 1 185 ? 6.253 -16.611 -6.638 1.00 52.66 185 ASP A CA 1
ATOM 1438 C C . ASP A 1 185 ? 4.983 -16.122 -7.332 1.00 52.66 185 ASP A C 1
ATOM 1440 O O . ASP A 1 185 ? 3.938 -15.997 -6.697 1.00 52.66 185 ASP A O 1
ATOM 1444 N N . GLY A 1 186 ? 5.055 -15.805 -8.622 1.00 74.94 186 GLY A N 1
ATOM 1445 C CA . GLY A 1 186 ? 3.893 -15.286 -9.328 1.00 74.94 186 GLY A CA 1
ATOM 1446 C C . GLY A 1 186 ? 4.237 -14.282 -10.405 1.00 74.94 186 GLY A C 1
ATOM 1447 O O . GLY A 1 186 ? 5.073 -14.531 -11.275 1.00 74.94 186 GLY A O 1
ATOM 1448 N N . PHE A 1 187 ? 3.535 -13.153 -10.368 1.00 83.94 187 PHE A N 1
ATOM 1449 C CA . PHE A 1 187 ? 3.449 -12.241 -11.499 1.00 83.94 187 PHE A CA 1
ATOM 1450 C C . PHE A 1 187 ? 3.766 -10.798 -11.124 1.00 83.94 187 PHE A C 1
ATOM 1452 O O . PHE A 1 187 ? 3.672 -10.383 -9.963 1.00 83.94 187 PHE A O 1
ATOM 1459 N N . ARG A 1 188 ? 4.146 -10.040 -12.149 1.00 88.06 188 ARG A N 1
ATOM 1460 C CA . ARG A 1 188 ? 4.376 -8.602 -12.122 1.00 88.06 188 ARG A CA 1
ATOM 1461 C C . ARG A 1 188 ? 3.720 -7.948 -13.317 1.00 88.06 188 ARG A C 1
ATOM 1463 O O . ARG A 1 188 ? 3.649 -8.546 -14.388 1.00 88.06 188 ARG A O 1
ATOM 1470 N N . ALA A 1 189 ? 3.331 -6.693 -13.167 1.00 91.94 189 ALA A N 1
ATOM 1471 C CA . ALA A 1 189 ? 2.978 -5.837 -14.291 1.00 91.94 189 ALA A CA 1
ATOM 1472 C C . ALA A 1 189 ? 3.353 -4.389 -14.004 1.00 91.94 189 ALA A C 1
ATOM 1474 O O . ALA A 1 189 ? 3.530 -4.001 -12.852 1.00 91.94 189 ALA A O 1
ATOM 1475 N N . ILE A 1 190 ? 3.477 -3.587 -15.055 1.00 95.12 190 ILE A N 1
ATOM 1476 C CA . ILE A 1 190 ? 3.739 -2.160 -14.906 1.00 95.12 190 ILE A CA 1
ATOM 1477 C C . ILE A 1 190 ? 2.448 -1.480 -14.460 1.00 95.12 190 ILE A C 1
ATOM 1479 O O . ILE A 1 190 ? 1.402 -1.678 -15.074 1.00 95.12 190 ILE A O 1
ATOM 1483 N N . VAL A 1 191 ? 2.536 -0.636 -13.435 1.00 96.38 191 VAL A N 1
ATOM 1484 C CA . VAL A 1 191 ? 1.416 0.175 -12.948 1.00 96.38 191 VAL A CA 1
ATOM 1485 C C . VAL A 1 191 ? 1.840 1.636 -12.889 1.00 96.38 191 VAL A C 1
ATOM 1487 O O . VAL A 1 191 ? 2.929 1.970 -12.405 1.00 96.38 191 VAL A O 1
ATOM 1490 N N . GLU A 1 192 ? 0.974 2.516 -13.379 1.00 97.81 192 GLU A N 1
ATOM 1491 C CA . GLU A 1 192 ? 1.143 3.958 -13.227 1.00 97.81 192 GLU A CA 1
ATOM 1492 C C . GLU A 1 192 ? 0.710 4.396 -11.827 1.00 97.81 192 GLU A C 1
ATOM 1494 O O . GLU A 1 192 ? -0.391 4.076 -11.375 1.00 97.81 192 GLU A O 1
ATOM 1499 N N . ARG A 1 193 ? 1.565 5.145 -11.129 1.00 98.00 193 ARG A N 1
ATOM 1500 C CA . ARG A 1 193 ? 1.270 5.686 -9.794 1.00 98.00 193 ARG A CA 1
ATOM 1501 C C . ARG A 1 193 ? 1.637 7.150 -9.715 1.00 98.00 193 ARG A C 1
ATOM 1503 O O . ARG A 1 193 ? 2.575 7.579 -10.378 1.00 98.00 193 ARG A O 1
ATOM 1510 N N . ASN A 1 194 ? 0.928 7.896 -8.875 1.00 98.19 194 ASN A N 1
ATOM 1511 C CA . ASN A 1 194 ? 1.270 9.287 -8.588 1.00 98.19 194 ASN A CA 1
ATOM 1512 C C . ASN A 1 194 ? 2.545 9.315 -7.756 1.00 98.19 194 ASN A C 1
ATOM 1514 O O . ASN A 1 194 ? 2.700 8.504 -6.841 1.00 98.19 194 ASN A O 1
ATOM 1518 N N . LEU A 1 195 ? 3.442 10.238 -8.080 1.00 97.44 195 LEU A N 1
ATOM 1519 C CA . LEU A 1 195 ? 4.715 10.366 -7.383 1.00 97.44 195 LEU A CA 1
ATOM 1520 C C . LEU A 1 195 ? 4.576 11.008 -6.012 1.00 97.44 195 LEU A C 1
ATOM 1522 O O . LEU A 1 195 ? 5.425 10.745 -5.177 1.00 97.44 195 LEU A O 1
ATOM 1526 N N . ASP A 1 196 ? 3.540 11.819 -5.789 1.00 98.06 196 ASP A N 1
ATOM 1527 C CA . ASP A 1 196 ? 3.341 12.577 -4.555 1.00 98.06 196 ASP A CA 1
ATOM 1528 C C . ASP A 1 196 ? 1.913 12.364 -4.031 1.00 98.06 196 ASP A C 1
ATOM 1530 O O . ASP A 1 196 ? 0.928 12.676 -4.717 1.00 98.06 196 ASP A O 1
ATOM 1534 N N . VAL A 1 197 ? 1.790 11.859 -2.803 1.00 98.56 197 VAL A N 1
ATOM 1535 C CA . VAL A 1 197 ? 0.500 11.621 -2.141 1.00 98.56 197 VAL A CA 1
ATOM 1536 C C . VAL A 1 197 ? 0.504 12.138 -0.707 1.00 98.56 197 VAL A C 1
ATOM 1538 O O . VAL A 1 197 ? 1.540 12.237 -0.056 1.00 98.56 197 VAL A O 1
ATOM 1541 N N . GLU A 1 198 ? -0.686 12.458 -0.222 1.00 98.62 198 GLU A N 1
ATOM 1542 C CA . GLU A 1 198 ? -0.984 12.710 1.181 1.00 98.62 198 GLU A CA 1
ATOM 1543 C C . GLU A 1 198 ? -1.944 11.618 1.648 1.00 98.62 198 GLU A C 1
ATOM 1545 O O . GLU A 1 198 ? -2.965 11.378 1.001 1.00 98.62 198 GLU A O 1
ATOM 1550 N N . VAL A 1 199 ? -1.642 10.963 2.764 1.00 98.69 199 VAL A N 1
ATOM 1551 C CA . VAL A 1 199 ? -2.555 10.013 3.404 1.00 98.69 199 VAL A CA 1
ATOM 1552 C C . VAL A 1 199 ? -2.865 10.498 4.807 1.00 98.69 199 VAL A C 1
ATOM 1554 O O . VAL A 1 199 ? -1.960 10.696 5.615 1.00 98.69 199 VAL A O 1
ATOM 1557 N N . THR A 1 200 ? -4.146 10.687 5.109 1.00 98.81 200 THR A N 1
ATOM 1558 C CA . THR A 1 200 ? -4.615 10.929 6.478 1.00 98.81 200 THR A CA 1
ATOM 1559 C C . THR A 1 200 ? -5.262 9.676 7.043 1.00 98.81 200 THR A C 1
ATOM 1561 O O . THR A 1 200 ? -5.759 8.839 6.296 1.00 98.81 200 THR A O 1
ATOM 1564 N N . GLY A 1 201 ? -5.253 9.528 8.361 1.00 98.62 201 GLY A N 1
ATOM 1565 C CA . GLY A 1 201 ? -5.864 8.384 9.028 1.00 98.62 201 GLY A CA 1
ATOM 1566 C C . GLY A 1 201 ? -5.590 8.408 10.521 1.00 98.62 201 GLY A C 1
ATOM 1567 O O . GLY A 1 201 ? -5.306 9.460 11.098 1.00 98.62 201 GLY A O 1
ATOM 1568 N N . LEU A 1 202 ? -5.670 7.238 11.137 1.00 98.75 202 LEU A N 1
ATOM 1569 C CA . LEU A 1 202 ? -5.408 7.034 12.553 1.00 98.75 202 LEU A CA 1
ATOM 1570 C C . LEU A 1 202 ? -4.191 6.118 12.714 1.00 98.75 202 LEU A C 1
ATOM 1572 O O . LEU A 1 202 ? -4.058 5.128 11.999 1.00 98.75 202 LEU A O 1
ATOM 1576 N N . SER A 1 203 ? -3.296 6.441 13.641 1.00 98.38 203 SER A N 1
ATOM 1577 C CA . SER A 1 203 ? -2.166 5.581 13.988 1.00 98.38 203 SER A CA 1
ATOM 1578 C C . SER A 1 203 ? -2.635 4.308 14.696 1.00 98.38 203 SER A C 1
ATOM 1580 O O . SER A 1 203 ? -3.800 4.177 15.086 1.00 98.38 203 SER A O 1
ATOM 1582 N N . ARG A 1 204 ? -1.692 3.397 14.958 1.00 97.75 204 ARG A N 1
ATOM 1583 C CA . ARG A 1 204 ? -1.899 2.216 15.810 1.00 97.75 204 ARG A CA 1
ATOM 1584 C C . ARG A 1 204 ? -2.511 2.543 17.182 1.00 97.75 204 ARG A C 1
ATOM 1586 O O . ARG A 1 204 ? -3.206 1.705 17.744 1.00 97.75 204 ARG A O 1
ATOM 1593 N N . ASP A 1 205 ? -2.278 3.747 17.701 1.00 97.00 205 ASP A N 1
ATOM 1594 C CA . ASP A 1 205 ? -2.795 4.215 18.991 1.00 97.00 205 ASP A CA 1
ATOM 1595 C C . ASP A 1 205 ? -4.137 4.954 18.900 1.00 97.00 205 ASP A C 1
ATOM 1597 O O . ASP A 1 205 ? -4.683 5.349 19.933 1.00 97.00 205 ASP A O 1
ATOM 1601 N N . GLY A 1 206 ? -4.664 5.152 17.687 1.00 97.25 206 GLY A N 1
ATOM 1602 C CA . GLY A 1 206 ? -5.893 5.902 17.428 1.00 97.25 206 GLY A CA 1
ATOM 1603 C C . GLY A 1 206 ? -5.701 7.420 17.348 1.00 97.25 206 GLY A C 1
ATOM 1604 O O . GLY A 1 206 ? -6.684 8.159 17.426 1.00 97.25 206 GLY A O 1
ATOM 1605 N N . GLN A 1 207 ? -4.460 7.897 17.206 1.00 98.06 207 GLN A N 1
ATOM 1606 C CA . GLN A 1 207 ? -4.156 9.321 17.037 1.00 98.06 207 GLN A CA 1
ATOM 1607 C C . GLN A 1 207 ? -4.251 9.723 15.567 1.00 98.06 207 GLN A C 1
ATOM 1609 O O . GLN A 1 207 ? -3.853 8.956 14.695 1.00 98.06 207 GLN A O 1
ATOM 1614 N N . LEU A 1 208 ? -4.739 10.931 15.280 1.00 98.19 208 LEU A N 1
ATOM 1615 C CA . LEU A 1 208 ? -4.768 11.447 13.912 1.00 98.19 208 LEU A CA 1
ATOM 1616 C C . LEU A 1 208 ? -3.349 11.614 13.372 1.00 98.19 208 LEU A C 1
ATOM 1618 O O . LEU A 1 208 ? -2.511 12.261 13.995 1.00 98.19 208 LEU A O 1
ATOM 1622 N N . ILE A 1 209 ? -3.115 11.062 12.187 1.00 98.25 209 ILE A N 1
ATOM 1623 C CA . ILE A 1 209 ? -1.852 11.188 11.468 1.00 98.25 209 ILE A CA 1
ATOM 1624 C C . ILE A 1 209 ? -2.091 11.691 10.050 1.00 98.25 209 ILE A C 1
ATOM 1626 O O . ILE A 1 209 ? -3.134 11.448 9.436 1.00 98.25 209 ILE A O 1
ATOM 1630 N N . LYS A 1 210 ? -1.084 12.389 9.535 1.00 98.50 210 LYS A N 1
ATOM 1631 C CA . LYS A 1 210 ? -0.976 12.811 8.145 1.00 98.50 210 LYS A CA 1
ATOM 1632 C C . LYS A 1 210 ? 0.421 12.456 7.656 1.00 98.50 210 LYS A C 1
ATOM 1634 O O . LYS A 1 210 ? 1.407 12.845 8.275 1.00 98.50 210 LYS A O 1
ATOM 1639 N N . VAL A 1 211 ? 0.482 11.728 6.551 1.00 98.12 211 VAL A N 1
ATOM 1640 C CA . VAL A 1 211 ? 1.715 11.247 5.936 1.00 98.12 211 VAL A CA 1
ATOM 1641 C C . VAL A 1 211 ? 1.809 11.840 4.541 1.00 98.12 211 VAL A C 1
ATOM 1643 O O . VAL A 1 211 ? 1.012 11.513 3.663 1.00 98.12 211 VAL A O 1
ATOM 1646 N N . ASP A 1 212 ? 2.776 12.729 4.348 1.00 98.31 212 ASP A N 1
ATOM 1647 C CA . ASP A 1 212 ? 3.174 13.217 3.034 1.00 98.31 212 ASP A CA 1
ATOM 1648 C C . ASP A 1 212 ? 4.279 12.301 2.501 1.00 98.31 212 ASP A C 1
ATOM 1650 O O . ASP A 1 212 ? 5.364 12.242 3.076 1.00 98.31 212 ASP A O 1
ATOM 1654 N N . ALA A 1 213 ? 4.001 11.576 1.419 1.00 98.00 213 ALA A N 1
ATOM 1655 C CA . ALA A 1 213 ? 4.918 10.592 0.854 1.00 98.00 213 ALA A CA 1
ATOM 1656 C C . ALA A 1 213 ? 5.203 10.883 -0.619 1.00 98.00 213 ALA A C 1
ATOM 1658 O O . ALA A 1 213 ? 4.325 11.336 -1.363 1.00 98.00 213 ALA A O 1
ATOM 1659 N N . SER A 1 214 ? 6.424 10.559 -1.049 1.00 98.12 214 SER A N 1
ATOM 1660 C CA . SER A 1 214 ? 6.810 10.579 -2.459 1.00 98.12 214 SER A CA 1
ATOM 1661 C C . SER A 1 214 ? 7.515 9.293 -2.892 1.00 98.12 214 SER A C 1
ATOM 1663 O O . SER A 1 214 ? 7.898 8.467 -2.057 1.00 98.12 214 SER A O 1
ATOM 1665 N N . GLY A 1 215 ? 7.685 9.115 -4.202 1.00 96.69 215 GLY A N 1
ATOM 1666 C CA . GLY A 1 215 ? 8.499 8.034 -4.758 1.00 96.69 215 GLY A CA 1
ATOM 1667 C C . GLY A 1 215 ? 7.934 6.647 -4.449 1.00 96.69 215 GLY A C 1
ATOM 1668 O O . GLY A 1 215 ? 6.732 6.401 -4.596 1.00 96.69 215 GLY A O 1
ATOM 1669 N N . TRP A 1 216 ? 8.797 5.728 -4.009 1.00 97.19 216 TRP A N 1
ATOM 1670 C CA . TRP A 1 216 ? 8.390 4.346 -3.740 1.00 97.19 216 TRP A CA 1
ATOM 1671 C C . TRP A 1 216 ? 7.411 4.221 -2.564 1.00 97.19 216 TRP A C 1
ATOM 1673 O O . TRP A 1 216 ? 6.450 3.460 -2.648 1.00 97.19 216 TRP A O 1
ATOM 1683 N N . GLN A 1 217 ? 7.570 5.027 -1.509 1.00 98.19 217 GLN A N 1
ATOM 1684 C CA . GLN A 1 217 ? 6.638 5.027 -0.375 1.00 98.19 217 GLN A CA 1
ATOM 1685 C C . GLN A 1 217 ? 5.226 5.456 -0.806 1.00 98.19 217 GLN A C 1
ATOM 1687 O O . GLN A 1 217 ? 4.237 4.835 -0.414 1.00 98.19 217 GLN A O 1
ATOM 1692 N N . ALA A 1 218 ? 5.118 6.470 -1.674 1.00 98.31 218 ALA A N 1
ATOM 1693 C CA . ALA A 1 218 ? 3.837 6.889 -2.245 1.00 98.31 218 ALA A CA 1
ATOM 1694 C C . ALA A 1 218 ? 3.181 5.775 -3.073 1.00 98.31 218 ALA A C 1
ATOM 1696 O O . ALA A 1 218 ? 1.956 5.628 -3.056 1.00 98.31 218 ALA A O 1
ATOM 1697 N N . ARG A 1 219 ? 3.978 4.987 -3.804 1.00 98.31 219 ARG A N 1
ATOM 1698 C CA . ARG A 1 219 ? 3.498 3.819 -4.555 1.00 98.31 219 ARG A CA 1
ATOM 1699 C C . ARG A 1 219 ? 2.951 2.735 -3.630 1.00 98.31 219 ARG A C 1
ATOM 1701 O O . ARG A 1 219 ? 1.839 2.278 -3.880 1.00 98.31 219 ARG A O 1
ATOM 1708 N N . ILE A 1 220 ? 3.681 2.379 -2.571 1.00 97.62 220 ILE A N 1
ATOM 1709 C CA . ILE A 1 220 ? 3.231 1.387 -1.580 1.00 97.62 220 ILE A CA 1
ATOM 1710 C C . ILE A 1 220 ? 1.903 1.840 -0.963 1.00 97.62 220 ILE A C 1
ATOM 1712 O O . ILE A 1 220 ? 0.930 1.099 -0.998 1.00 97.62 220 ILE A O 1
ATOM 1716 N N . LEU A 1 221 ? 1.805 3.095 -0.511 1.00 98.50 221 LEU A N 1
ATOM 1717 C CA . LEU A 1 221 ? 0.560 3.635 0.050 1.00 98.50 221 LEU A CA 1
ATOM 1718 C C . LEU A 1 221 ? -0.624 3.544 -0.922 1.00 98.50 221 LEU A C 1
ATOM 1720 O O . LEU A 1 221 ? -1.718 3.162 -0.515 1.00 98.50 221 LEU A O 1
ATOM 1724 N N . GLN A 1 222 ? -0.419 3.875 -2.201 1.00 98.69 222 GLN A N 1
ATOM 1725 C CA . GLN A 1 222 ? -1.464 3.736 -3.221 1.00 98.69 222 GLN A CA 1
ATOM 1726 C C . GLN A 1 222 ? -1.876 2.274 -3.431 1.00 98.69 222 GLN A C 1
ATOM 1728 O O . GLN A 1 222 ? -3.062 2.012 -3.594 1.00 98.69 222 GLN A O 1
ATOM 1733 N N . HIS A 1 223 ? -0.923 1.339 -3.421 1.00 97.94 223 HIS A N 1
ATOM 1734 C CA . HIS A 1 223 ? -1.194 -0.092 -3.549 1.00 97.94 223 HIS A CA 1
ATOM 1735 C C . HIS A 1 223 ? -2.014 -0.622 -2.368 1.00 97.94 223 HIS A C 1
ATOM 1737 O O . HIS A 1 223 ? -3.073 -1.209 -2.569 1.00 97.94 223 HIS A O 1
ATOM 1743 N N . GLU A 1 224 ? -1.583 -0.352 -1.136 1.00 98.25 224 GLU A N 1
ATOM 1744 C CA . GLU A 1 224 ? -2.293 -0.846 0.047 1.00 98.25 224 GLU A CA 1
ATOM 1745 C C . GLU A 1 224 ? -3.667 -0.184 0.216 1.00 98.25 224 GLU A C 1
ATOM 1747 O O . GLU A 1 224 ? -4.619 -0.829 0.651 1.00 98.25 224 GLU A O 1
ATOM 1752 N N . CYS A 1 225 ? -3.817 1.089 -0.174 1.00 98.56 225 CYS A N 1
ATOM 1753 C CA . CYS A 1 225 ? -5.128 1.743 -0.184 1.00 98.56 225 CYS A CA 1
ATOM 1754 C C . CYS A 1 225 ? -6.072 1.143 -1.235 1.00 98.56 225 CYS A C 1
ATOM 1756 O O . CYS A 1 225 ? -7.263 1.036 -0.961 1.00 98.56 225 CYS A O 1
ATOM 1758 N N . ASP A 1 226 ? -5.571 0.728 -2.405 1.00 98.25 226 ASP A N 1
ATOM 1759 C CA . ASP A 1 226 ? -6.401 0.067 -3.423 1.00 98.25 226 ASP A CA 1
ATOM 1760 C C . ASP A 1 226 ? -7.020 -1.233 -2.897 1.00 98.25 226 ASP A C 1
ATOM 1762 O O . ASP A 1 226 ? -8.194 -1.504 -3.156 1.00 98.25 226 ASP A O 1
ATOM 1766 N N . HIS A 1 227 ? -6.262 -2.007 -2.110 1.00 97.88 227 HIS A N 1
ATOM 1767 C CA . HIS A 1 227 ? -6.765 -3.227 -1.481 1.00 97.88 227 HIS A CA 1
ATOM 1768 C C . HIS A 1 227 ? -7.971 -2.969 -0.572 1.00 97.88 227 HIS A C 1
ATOM 1770 O O . HIS A 1 227 ? -8.853 -3.819 -0.474 1.00 97.88 227 HIS A O 1
ATOM 1776 N N . LEU A 1 228 ? -8.049 -1.798 0.066 1.00 98.38 228 LEU A N 1
ATOM 1777 C CA . LEU A 1 228 ? -9.194 -1.428 0.902 1.00 98.38 228 LEU A CA 1
ATOM 1778 C C . LEU A 1 228 ? -10.452 -1.097 0.096 1.00 98.38 228 LEU A C 1
ATOM 1780 O O . LEU A 1 228 ? -11.542 -1.077 0.663 1.00 98.38 228 LEU A O 1
ATOM 1784 N N . GLU A 1 229 ? -10.306 -0.834 -1.199 1.00 98.00 229 GLU A N 1
ATOM 1785 C CA . GLU A 1 229 ? -11.405 -0.613 -2.142 1.00 98.00 229 GLU A CA 1
ATOM 1786 C C . GLU A 1 229 ? -11.722 -1.875 -2.962 1.00 98.00 229 GLU A C 1
ATOM 1788 O O . GLU A 1 229 ? -12.481 -1.808 -3.927 1.00 98.00 229 GLU A O 1
ATOM 1793 N N . GLY A 1 230 ? -11.112 -3.020 -2.632 1.00 94.44 230 GLY A N 1
ATOM 1794 C CA . GLY A 1 230 ? -11.269 -4.257 -3.399 1.00 94.44 230 GLY A CA 1
ATOM 1795 C C . GLY A 1 230 ? -10.621 -4.209 -4.790 1.00 94.44 230 GLY A C 1
ATOM 1796 O O . GLY A 1 230 ? -11.055 -4.905 -5.707 1.00 94.44 230 GLY A O 1
ATOM 1797 N N . THR A 1 231 ? -9.616 -3.351 -4.986 1.00 94.75 231 THR A N 1
ATOM 1798 C CA . THR A 1 231 ? -8.912 -3.194 -6.265 1.00 94.75 231 THR A CA 1
ATOM 1799 C C . THR A 1 231 ? -7.525 -3.825 -6.193 1.00 94.75 231 THR A C 1
ATOM 1801 O O . THR A 1 231 ? -6.742 -3.523 -5.295 1.00 94.75 231 THR A O 1
ATOM 1804 N N . LEU A 1 232 ? -7.180 -4.661 -7.174 1.00 92.25 232 LEU A N 1
ATOM 1805 C CA . LEU A 1 232 ? -5.852 -5.255 -7.311 1.00 92.25 232 LEU A CA 1
ATOM 1806 C C . LEU A 1 232 ? -5.034 -4.531 -8.385 1.00 92.25 232 LEU A C 1
ATOM 1808 O O . LEU A 1 232 ? -5.562 -3.899 -9.300 1.00 92.25 232 LEU A O 1
ATOM 1812 N N . TYR A 1 233 ? -3.706 -4.668 -8.330 1.00 90.69 233 TYR A N 1
ATOM 1813 C CA . TYR A 1 233 ? -2.826 -4.033 -9.319 1.00 90.69 233 TYR A CA 1
ATOM 1814 C C . TYR A 1 233 ? -3.110 -4.507 -10.758 1.00 90.69 233 TYR A C 1
ATOM 1816 O O . TYR A 1 233 ? -2.945 -3.739 -11.705 1.00 90.69 233 TYR A O 1
ATOM 1824 N N . VAL A 1 234 ? -3.565 -5.755 -10.925 1.00 89.19 234 VAL A N 1
ATOM 1825 C CA . VAL A 1 234 ? -3.915 -6.339 -12.232 1.00 89.19 234 VAL A CA 1
ATOM 1826 C C . VAL A 1 234 ? -5.132 -5.674 -12.875 1.00 89.19 234 VAL A C 1
ATOM 1828 O O . VAL A 1 234 ? -5.236 -5.679 -14.098 1.00 89.19 234 VAL A O 1
ATOM 1831 N N . ASP A 1 235 ? -5.992 -5.029 -12.084 1.00 89.50 235 ASP A N 1
ATOM 1832 C CA . ASP A 1 235 ? -7.172 -4.311 -12.581 1.00 89.50 235 ASP A CA 1
ATOM 1833 C C . ASP A 1 235 ? -6.801 -2.959 -13.216 1.00 89.50 235 ASP A C 1
ATOM 1835 O O . ASP A 1 235 ? -7.587 -2.369 -13.956 1.00 89.50 235 ASP A O 1
ATOM 1839 N N . LYS A 1 236 ? -5.587 -2.459 -12.945 1.00 93.00 236 LYS A N 1
ATOM 1840 C CA . LYS A 1 236 ? -5.091 -1.145 -13.397 1.00 93.00 236 LYS A CA 1
ATOM 1841 C C . LYS A 1 236 ? -3.708 -1.178 -14.042 1.00 93.00 236 LYS A C 1
ATOM 1843 O O . LYS A 1 236 ? -3.089 -0.134 -14.248 1.00 93.00 236 LYS A O 1
ATOM 1848 N N . MET A 1 237 ? -3.199 -2.370 -14.335 1.00 94.31 237 MET A N 1
ATOM 1849 C CA . MET A 1 237 ? -1.893 -2.527 -14.958 1.00 94.31 237 MET A CA 1
ATOM 1850 C C . MET A 1 237 ? -1.891 -2.052 -16.411 1.00 94.31 237 MET A C 1
ATOM 1852 O O . MET A 1 237 ? -2.890 -2.120 -17.127 1.00 94.31 237 MET A O 1
ATOM 1856 N N . VAL A 1 238 ? -0.718 -1.644 -16.879 1.00 91.50 238 VAL A N 1
ATOM 1857 C CA . VAL A 1 238 ? -0.480 -1.341 -18.284 1.00 91.50 238 VAL A CA 1
ATOM 1858 C C . VAL A 1 238 ? -0.636 -2.627 -19.110 1.00 91.50 238 VAL A C 1
ATOM 1860 O O . VAL A 1 238 ? 0.046 -3.624 -18.831 1.00 91.50 238 VAL A O 1
ATOM 1863 N N . PRO A 1 239 ? -1.478 -2.628 -20.159 1.00 90.06 239 PRO A N 1
ATOM 1864 C CA . PRO A 1 239 ? -1.646 -3.786 -21.030 1.00 90.06 239 PRO A CA 1
ATOM 1865 C C . PRO A 1 239 ? -0.317 -4.286 -21.605 1.00 90.06 239 PRO A C 1
ATOM 1867 O O . PRO A 1 239 ? 0.576 -3.497 -21.900 1.00 90.06 239 PRO A O 1
ATOM 1870 N N . ARG A 1 240 ? -0.202 -5.604 -21.821 1.00 89.38 240 ARG A N 1
ATOM 1871 C CA . ARG A 1 240 ? 0.991 -6.271 -22.395 1.00 89.38 240 ARG A CA 1
ATOM 1872 C C . ARG A 1 240 ? 2.260 -6.206 -21.532 1.00 89.38 240 ARG A C 1
ATOM 1874 O O . ARG A 1 240 ? 3.348 -6.505 -22.019 1.00 89.38 240 ARG A O 1
ATOM 1881 N N . THR A 1 241 ? 2.138 -5.846 -20.254 1.00 91.06 241 THR A N 1
ATOM 1882 C CA . THR A 1 241 ? 3.281 -5.809 -19.324 1.00 91.06 241 THR A CA 1
ATOM 1883 C C . THR A 1 241 ? 3.261 -6.926 -18.283 1.00 91.06 241 THR A C 1
ATOM 1885 O O . THR A 1 241 ? 4.311 -7.207 -17.706 1.00 91.06 241 THR A O 1
ATOM 1888 N N . PHE A 1 242 ? 2.114 -7.597 -18.099 1.00 91.25 242 PHE A N 1
ATOM 1889 C CA . PHE A 1 242 ? 1.955 -8.733 -17.189 1.00 91.25 242 PHE A CA 1
ATOM 1890 C C . PHE A 1 242 ? 2.887 -9.887 -17.562 1.00 91.25 242 PHE A C 1
ATOM 1892 O O . PHE A 1 242 ? 2.894 -10.340 -18.708 1.00 91.25 242 PHE A O 1
ATOM 1899 N N . ARG A 1 243 ? 3.686 -10.343 -16.601 1.00 87.75 243 ARG A N 1
ATOM 1900 C CA . ARG A 1 243 ? 4.745 -11.338 -16.797 1.00 87.75 243 ARG A CA 1
ATOM 1901 C C . ARG A 1 243 ? 5.074 -12.052 -15.494 1.00 87.75 243 ARG A C 1
ATOM 1903 O O . ARG A 1 243 ? 4.758 -11.554 -14.417 1.00 87.75 243 ARG A O 1
ATOM 1910 N N . THR A 1 244 ? 5.724 -13.204 -15.591 1.00 85.88 244 THR A N 1
ATOM 1911 C CA . THR A 1 244 ? 6.260 -13.900 -14.415 1.00 85.88 244 THR A CA 1
ATOM 1912 C C . THR A 1 244 ? 7.514 -13.200 -13.890 1.00 85.88 244 THR A C 1
ATOM 1914 O O . THR A 1 244 ? 8.147 -12.422 -14.612 1.00 85.88 244 THR A O 1
ATOM 1917 N N . VAL A 1 245 ? 7.892 -13.488 -12.645 1.00 81.19 245 VAL A N 1
ATOM 1918 C CA . VAL A 1 245 ? 9.108 -12.935 -12.024 1.00 81.19 245 VAL A CA 1
ATOM 1919 C C . VAL A 1 245 ? 10.371 -13.319 -12.808 1.00 81.19 245 VAL A C 1
ATOM 1921 O O . VAL A 1 245 ? 11.253 -12.486 -12.990 1.00 81.19 245 VAL A O 1
ATOM 1924 N N . GLU A 1 246 ? 10.443 -14.527 -13.371 1.00 80.69 246 GLU A N 1
ATOM 1925 C CA . GLU A 1 246 ? 11.603 -14.997 -14.153 1.00 80.69 246 GLU A CA 1
ATOM 1926 C C . GLU A 1 246 ? 11.781 -14.240 -15.474 1.00 80.69 246 GLU A C 1
ATOM 1928 O O . GLU A 1 246 ? 12.860 -14.261 -16.070 1.00 80.69 246 GLU A O 1
ATOM 1933 N N . ASN A 1 247 ? 10.715 -13.591 -15.943 1.00 85.12 247 ASN A N 1
ATOM 1934 C CA . ASN A 1 247 ? 10.668 -12.850 -17.195 1.00 85.12 247 ASN A CA 1
ATOM 1935 C C . ASN A 1 247 ? 10.723 -11.329 -16.978 1.00 85.12 247 ASN A C 1
ATOM 1937 O O . ASN A 1 247 ? 10.507 -10.576 -17.931 1.00 85.12 247 ASN A O 1
ATOM 1941 N N . LEU A 1 248 ? 10.995 -10.863 -15.752 1.00 83.44 248 LEU A N 1
ATOM 1942 C CA . LEU A 1 248 ? 10.968 -9.442 -15.394 1.00 83.44 248 LEU A CA 1
ATOM 1943 C C . LEU A 1 248 ? 11.904 -8.603 -16.278 1.00 83.44 248 LEU A C 1
ATOM 1945 O O . LEU A 1 248 ? 11.463 -7.598 -16.837 1.00 83.44 248 LEU A O 1
ATOM 1949 N N . ASP A 1 249 ? 13.125 -9.098 -16.495 1.00 84.56 249 ASP A N 1
ATOM 1950 C CA . ASP A 1 249 ? 14.187 -8.424 -17.256 1.00 84.56 249 ASP A CA 1
ATOM 1951 C C . ASP A 1 249 ? 14.026 -8.522 -18.783 1.00 84.56 249 ASP A C 1
ATOM 1953 O O . ASP A 1 249 ? 14.831 -7.968 -19.536 1.00 84.56 249 ASP A O 1
ATOM 1957 N N . LEU A 1 250 ? 13.009 -9.238 -19.280 1.00 87.00 250 LEU A N 1
ATOM 1958 C CA . LEU A 1 250 ? 12.766 -9.296 -20.718 1.00 87.00 250 LEU A CA 1
ATOM 1959 C C . LEU A 1 250 ? 12.306 -7.928 -21.248 1.00 87.00 250 LEU A C 1
ATOM 1961 O O . LEU A 1 250 ? 11.568 -7.211 -20.561 1.00 87.00 250 LEU A O 1
ATOM 1965 N N . PRO A 1 251 ? 12.662 -7.569 -22.495 1.00 89.94 251 PRO A N 1
ATOM 1966 C CA . PRO A 1 251 ? 12.230 -6.313 -23.095 1.00 89.94 251 PRO A CA 1
ATOM 1967 C C . PRO A 1 251 ? 10.710 -6.108 -23.037 1.00 89.94 251 PRO A C 1
ATOM 1969 O O . PRO A 1 251 ? 9.916 -7.053 -23.093 1.00 89.94 251 PRO A O 1
ATOM 1972 N N . LEU A 1 252 ? 10.286 -4.850 -22.922 1.00 88.62 252 LEU A N 1
ATOM 1973 C CA . LEU A 1 252 ? 8.877 -4.498 -23.077 1.00 88.62 252 LEU A CA 1
ATOM 1974 C C . LEU A 1 252 ? 8.473 -4.634 -24.548 1.00 88.62 252 LEU A C 1
ATOM 1976 O O . LEU A 1 252 ? 9.264 -4.344 -25.445 1.00 88.62 252 LEU A O 1
ATOM 1980 N N . ALA A 1 253 ? 7.231 -5.056 -24.787 1.00 86.69 253 ALA A N 1
ATOM 1981 C CA . ALA A 1 253 ? 6.666 -5.076 -26.129 1.00 86.69 253 ALA A CA 1
ATOM 1982 C C . ALA A 1 253 ? 6.628 -3.662 -26.735 1.00 86.69 253 ALA A C 1
ATOM 1984 O O . ALA A 1 253 ? 6.536 -2.660 -26.019 1.00 86.69 253 ALA A O 1
ATOM 1985 N N . GLU A 1 254 ? 6.659 -3.586 -28.064 1.00 89.38 254 GLU A N 1
ATOM 1986 C CA . GLU A 1 254 ? 6.548 -2.319 -28.782 1.00 89.38 254 GLU A CA 1
ATOM 1987 C C . GLU A 1 254 ? 5.248 -1.579 -28.413 1.00 89.38 254 GLU A C 1
ATOM 1989 O O . GLU A 1 254 ? 4.176 -2.178 -28.278 1.00 89.38 254 GLU A O 1
ATOM 1994 N N . GLY A 1 255 ? 5.361 -0.263 -28.214 1.00 89.19 255 GLY A N 1
ATOM 1995 C CA . GLY A 1 255 ? 4.259 0.604 -27.790 1.00 89.19 255 GLY A CA 1
ATOM 1996 C C . GLY A 1 255 ? 4.007 0.642 -26.278 1.00 89.19 255 GLY A C 1
ATOM 1997 O O . GLY A 1 255 ? 3.219 1.473 -25.827 1.00 89.19 255 GLY A O 1
ATOM 1998 N N . CYS A 1 256 ? 4.676 -0.192 -25.474 1.00 90.38 256 CYS A N 1
ATOM 1999 C CA . CYS A 1 256 ? 4.596 -0.082 -24.018 1.00 90.38 256 CYS A CA 1
ATOM 2000 C C . CYS A 1 256 ? 5.302 1.192 -23.506 1.00 90.38 256 CYS A C 1
ATOM 2002 O O . CYS A 1 256 ? 6.341 1.594 -24.041 1.00 90.38 256 CYS A O 1
ATOM 2004 N N . PRO A 1 257 ? 4.782 1.823 -22.438 1.00 91.44 257 PRO A N 1
ATOM 2005 C CA . PRO A 1 257 ? 5.434 2.957 -21.801 1.00 91.44 257 PRO A CA 1
ATOM 2006 C C . PRO A 1 257 ? 6.814 2.566 -21.258 1.00 91.44 257 PRO A C 1
ATOM 2008 O O . PRO A 1 257 ? 6.980 1.501 -20.664 1.00 91.44 257 PRO A O 1
ATOM 2011 N N . LYS A 1 258 ? 7.797 3.463 -21.415 1.00 92.25 258 LYS A N 1
ATOM 2012 C CA . LYS A 1 258 ? 9.090 3.339 -20.729 1.00 92.25 258 LYS A CA 1
ATOM 2013 C C . LYS A 1 258 ? 8.894 3.462 -19.217 1.00 92.25 258 LYS A C 1
ATOM 2015 O O . LYS A 1 258 ? 8.067 4.262 -18.773 1.00 92.25 258 LYS A O 1
ATOM 2020 N N . LEU A 1 259 ? 9.675 2.687 -18.466 1.00 92.19 259 LEU A N 1
ATOM 2021 C CA . LEU A 1 259 ? 9.757 2.789 -17.011 1.00 92.19 259 LEU A CA 1
ATOM 2022 C C . LEU A 1 259 ? 10.349 4.138 -16.592 1.00 92.19 259 LEU A C 1
ATOM 2024 O O . LEU A 1 259 ? 11.145 4.725 -17.328 1.00 92.19 259 LEU A O 1
ATOM 2028 N N . GLY A 1 260 ? 9.983 4.589 -15.395 1.00 91.12 260 GLY A N 1
ATOM 2029 C CA . GLY A 1 260 ? 10.446 5.846 -14.816 1.00 91.12 260 GLY A CA 1
ATOM 2030 C C . GLY A 1 260 ? 9.347 6.891 -14.631 1.00 91.12 260 GLY A C 1
ATOM 2031 O O . GLY A 1 260 ? 8.171 6.664 -14.933 1.00 91.12 260 GLY A O 1
ATOM 2032 N N . SER A 1 261 ? 9.764 8.031 -14.090 1.00 90.38 261 SER A N 1
ATOM 2033 C C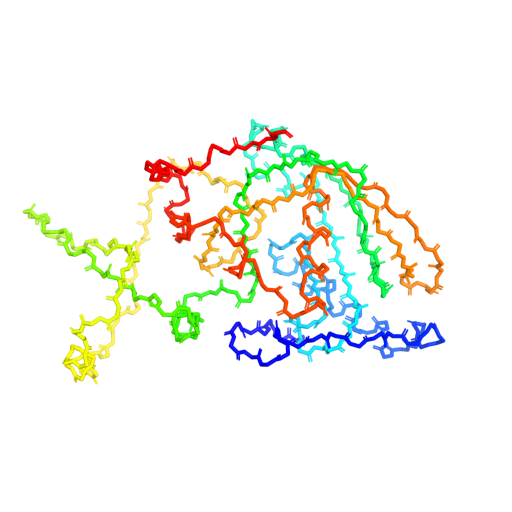A . SER A 1 261 ? 8.931 9.197 -13.780 1.00 90.38 261 SER A CA 1
ATOM 2034 C C . SER A 1 261 ? 8.549 10.012 -15.021 1.00 90.38 261 SER A C 1
ATOM 2036 O O . SER A 1 261 ? 9.286 10.020 -16.010 1.00 90.38 261 SER A O 1
ATOM 2038 N N . ARG A 1 262 ? 7.415 10.716 -14.948 1.00 81.94 262 ARG A N 1
ATOM 2039 C CA . ARG A 1 262 ? 6.866 11.628 -15.960 1.00 81.94 262 ARG A CA 1
ATOM 2040 C C . ARG A 1 262 ? 6.380 12.933 -15.341 1.00 81.94 262 ARG A C 1
ATOM 2042 O O . ARG A 1 262 ? 5.881 12.904 -14.190 1.00 81.94 262 ARG A O 1
#

Radius of gyration: 19.93 Å; Cα contacts (8 Å, |Δi|>4): 480; chains: 1; bounding box: 41×54×55 Å

Mean predicted aligned error: 12.1 Å

Nearest PDB structures (foldseek):
  4je7-assembly1_A  TM=9.963E-01  e=5.918E-32  Arabidopsis thaliana
  1zxz-assembly1_B  TM=9.938E-01  e=3.329E-30  Arabidopsis thaliana
  3g5k-assembly1_A  TM=9.787E-01  e=2.318E-17  Homo sapiens
  5cy7-assembly1_A  TM=9.104E-01  e=8.302E-14  Xanthomonas oryzae pv. oryzae KACC 10331
  5cp0-assembly1_A  TM=9.383E-01  e=3.052E-13  Xanthomonas oryzae pv. oryzae KACC 10331

Solvent-accessible surface area (backbone atoms only — not comparable to full-atom values): 15060 Å² total; per-residue (Å²): 129,77,63,73,38,49,54,78,48,64,53,49,58,36,68,31,40,76,66,60,66,83,46,32,73,34,71,69,45,45,49,50,52,52,52,47,53,48,50,25,67,76,37,59,40,46,54,42,29,33,23,45,53,68,34,61,37,26,37,33,39,33,37,39,47,65,69,52,56,64,60,25,51,68,70,56,38,59,63,42,49,55,69,64,46,74,82,42,50,35,35,49,66,48,78,42,76,74,52,91,39,32,30,33,45,77,46,57,49,87,34,42,31,78,85,33,50,68,51,57,34,69,76,65,61,43,39,84,40,72,45,78,57,83,55,90,79,88,62,86,54,81,45,78,49,80,48,76,85,78,88,68,88,70,65,64,75,71,60,81,78,66,84,82,84,92,77,88,85,85,85,78,90,89,70,87,62,77,48,59,68,45,70,44,74,28,47,32,25,31,34,77,36,48,34,31,30,36,37,35,31,22,35,70,80,47,46,83,43,74,47,80,33,45,33,37,59,19,39,48,53,54,53,36,53,31,34,34,60,18,41,55,70,83,82,63,36,47,79,87,43,70,39,43,66,93,51,63,87,53,81,77,53,91,90,55,81,72,73,41,74,91

Organism: NCBI:txid77055

pLDDT: mean 76.02, std 27.42, range [22.89, 98.88]

Secondary structure (DSSP, 8-state):
-PPPPPTTSGGGSSPPBPPPGGGTTSHHHHHHHHHHHHHHHHTT-SEEEGGGGT--B-EEEEEE-HHHHHTS-HHHHHHTT---EEEEEEEEEEEEE--S-EEEEEE--TT--GGGHHHHHHHH-EEEEEEEE--SSS--EEEEEEEE-SS-SSSSSSSTT-------------------SS--SSEEEEEEEESEEEEEEE-TTS-EEEEEEEHHHHHHHHHHHHHHTT--GGGSBPTT--EEGGGTTSPPPTTPPPSEE-

Sequence (262 aa):
MPDIVKAGDPVLHEPAREVDQKEIRSERIQKIIDDMVKAMRMSPGVGLAAPQIGIPLRIIVLEDTAEYIGYAPKDETKAQDRRPFDLLVIVNPKLKKKSNRTAFFFEGCLSLYFGSMMDIFAKSGYVLTPIHHKREGGNKRIDITTGRMRHYKRAYEEQGNAGGVAQGLKGAKGKSLAGFALLVDGFRAIVERNLDVEVTGLSRDGQLIKVDASGWQARILQHECDHLEGTLYVDKMVPRTFRTVENLDLPLAEGCPKLGSR

Foldseek 3Di:
DFDFAAPVDVLLQAAADADDLVCLPPPVNLVLVVVQVVVCVVDLAQKDASSRRVHRFQKMKGFDAPVLLVLADPVQCVLQVPDGDHIFIFGPKDKDFPDPKKFKDKDADQNFAPVNVVSLCVPPQWDFDQPFDDDPDDDTDTDTDTDGDDDDPPPVVVPPPDDDDDDDDDDDPDDRQHRPHRPHHHKMFIAMFRQWMWMWGATSNSHTDIDTGGGNVRVNVVQNSCSNRSHHRSNGGDPQGMDGSVCNPPDGDPPTDDGGMD